Protein AF-A0AAU7CVY2-F1 (afdb_monomer)

pLDDT: mean 70.78, std 18.79, range [24.75, 96.62]

Secondary structure (DSSP, 8-state):
---------------------PPEEEEEEEEEEEEEEEEEEEE---------SSS--S-EE-----PEEEEEEE--EEEPPTT-EEEEEEEEEE--SSPEEEEEEEEEEEEEPPS-TTSPPB--EE-S-EEEEEEEEE-GGG---PPEEETTEEE--EEEEEEEEEEEEE--EEE--BS-EEEEEEEEEEEEEEEEEEEEEEEPPPPHHHHHHHHHHHHHHHHHHHHHH--

Mean predicted aligned error: 13.5 Å

Foldseek 3Di:
DDDDDDDPPPPPPPPPPPPPLPWDKDKDKDKDKDKDKDKFPFDQPPDPPPPPPDDDQWDWPFDQDWTKDKDKDAKDKDFAPPQKFWPDKDKDKDFDPDWFKWWKAKDWDDWDQFPDPPDDWFDWDWDGTWIKTKDKDWDPVQDDQGWDDDRRMTISHIGMTMITIRIITMTGTPGSIDRTGGGMIMMIMTMTMMMIMMMIIIGHDDDPVNVVCVVVVVVVVVVVVCVVPVD

Structure (mmCIF, N/CA/C/O backbone):
data_AF-A0AAU7CVY2-F1
#
_entry.id   AF-A0AAU7CVY2-F1
#
loop_
_atom_site.group_PDB
_atom_site.id
_atom_site.type_symbol
_atom_site.label_atom_id
_atom_site.label_alt_id
_atom_site.label_comp_id
_atom_site.label_asym_id
_atom_site.label_entity_id
_atom_site.label_seq_id
_atom_site.pdbx_PDB_ins_code
_atom_site.Cartn_x
_atom_site.Cartn_y
_atom_site.Cartn_z
_atom_site.occupancy
_atom_site.B_iso_or_equiv
_atom_site.auth_seq_id
_atom_site.auth_comp_id
_atom_site.auth_asym_id
_atom_site.auth_atom_id
_atom_site.pdbx_PDB_model_num
ATOM 1 N N . MET A 1 1 ? -30.181 36.141 77.768 1.00 31.11 1 MET A N 1
ATOM 2 C CA . MET A 1 1 ? -29.158 37.022 77.167 1.00 31.11 1 MET A CA 1
ATOM 3 C C . MET A 1 1 ? -28.384 36.198 76.145 1.00 31.11 1 MET A C 1
ATOM 5 O O . MET A 1 1 ? -27.837 35.179 76.526 1.00 31.11 1 MET A O 1
ATOM 9 N N . ARG A 1 2 ? -28.440 36.637 74.878 1.00 26.70 2 ARG A N 1
ATOM 10 C CA . ARG A 1 2 ? -27.690 36.227 73.669 1.00 26.70 2 ARG A CA 1
ATOM 11 C C . ARG A 1 2 ? -27.723 34.757 73.197 1.00 26.70 2 ARG A C 1
ATOM 13 O O . ARG A 1 2 ? -27.072 33.884 73.751 1.00 26.70 2 ARG A O 1
ATOM 20 N N . LEU A 1 3 ? -28.420 34.578 72.065 1.00 32.19 3 LEU A N 1
ATOM 21 C CA . LEU A 1 3 ? -28.194 33.547 71.048 1.00 32.19 3 LEU A CA 1
ATOM 22 C C . LEU A 1 3 ? -26.749 33.584 70.520 1.00 32.19 3 LEU A C 1
ATOM 24 O O . LEU A 1 3 ? -26.176 34.660 70.345 1.00 32.19 3 LEU A O 1
ATOM 28 N N . THR A 1 4 ? -26.239 32.428 70.099 1.00 24.75 4 THR A N 1
ATOM 29 C CA . THR A 1 4 ? -25.368 32.344 68.917 1.00 24.75 4 THR A CA 1
ATOM 30 C C . THR A 1 4 ? -25.682 31.051 68.171 1.00 24.75 4 THR A C 1
ATOM 32 O O . THR A 1 4 ? -25.434 29.952 68.656 1.00 24.75 4 THR A O 1
ATOM 35 N N . ALA A 1 5 ? -26.322 31.211 67.013 1.00 30.83 5 ALA A N 1
ATOM 36 C CA . ALA A 1 5 ? -26.611 30.156 66.059 1.00 30.83 5 ALA A CA 1
ATOM 37 C C . ALA A 1 5 ? -25.329 29.816 65.288 1.00 30.83 5 ALA A C 1
ATOM 39 O O . ALA A 1 5 ? -24.733 30.692 64.664 1.00 30.83 5 ALA A O 1
ATOM 40 N N . GLY A 1 6 ? -24.912 28.552 65.331 1.00 27.70 6 GLY A N 1
ATOM 41 C CA . GLY A 1 6 ? -23.910 28.005 64.423 1.00 27.70 6 GLY A CA 1
ATOM 42 C C . GLY A 1 6 ? -24.609 27.446 63.192 1.00 27.70 6 GLY A C 1
ATOM 43 O O . GLY A 1 6 ? -25.124 26.333 63.223 1.00 27.70 6 GLY A O 1
ATOM 44 N N . LEU A 1 7 ? -24.665 28.243 62.128 1.00 28.78 7 LEU A N 1
ATOM 45 C CA . LEU A 1 7 ? -25.103 27.819 60.804 1.00 28.78 7 LEU A CA 1
ATOM 46 C C . LEU A 1 7 ? -24.094 26.782 60.278 1.00 28.78 7 LEU A C 1
ATOM 48 O O . LEU A 1 7 ? -22.975 27.137 59.917 1.00 28.78 7 LEU A O 1
ATOM 52 N N . ILE A 1 8 ? -24.460 25.499 60.255 1.00 25.28 8 ILE A N 1
ATOM 53 C CA . ILE A 1 8 ? -23.719 24.502 59.475 1.00 25.28 8 ILE A CA 1
ATOM 54 C C . ILE A 1 8 ? -24.196 24.657 58.037 1.00 25.28 8 ILE A C 1
ATOM 56 O O . ILE A 1 8 ? -25.219 24.105 57.637 1.00 25.28 8 ILE A O 1
ATOM 60 N N . THR A 1 9 ? -23.460 25.445 57.262 1.00 25.86 9 THR A N 1
ATOM 61 C CA . THR A 1 9 ? -23.585 25.471 55.808 1.00 25.86 9 THR A CA 1
ATOM 62 C C . THR A 1 9 ? -23.036 24.142 55.292 1.00 25.86 9 THR A C 1
ATOM 64 O O . THR A 1 9 ? -21.851 24.012 54.998 1.00 25.86 9 THR A O 1
ATOM 67 N N . ALA A 1 10 ? -23.877 23.109 55.246 1.00 25.33 10 ALA A N 1
ATOM 68 C CA . ALA A 1 10 ? -23.565 21.916 54.477 1.00 25.33 10 ALA A CA 1
ATOM 69 C C . ALA A 1 10 ? -23.610 22.329 53.005 1.00 25.33 10 ALA A C 1
ATOM 71 O O . ALA A 1 10 ? -24.682 22.480 52.422 1.00 25.33 10 ALA A O 1
ATOM 72 N N . ALA A 1 11 ? -22.440 22.588 52.424 1.00 25.59 11 ALA A N 1
ATOM 73 C CA . ALA A 1 11 ? -22.308 22.697 50.987 1.00 25.59 11 ALA A CA 1
ATOM 74 C C . ALA A 1 11 ? -22.793 21.369 50.394 1.00 25.59 11 ALA A C 1
ATOM 76 O O . ALA A 1 11 ? -22.147 20.333 50.552 1.00 25.59 11 ALA A O 1
ATOM 77 N N . ALA A 1 12 ? -23.959 21.387 49.752 1.00 27.11 12 ALA A N 1
ATOM 78 C CA . ALA A 1 12 ? -24.355 20.324 48.853 1.00 27.11 12 ALA A CA 1
ATOM 79 C C . ALA A 1 12 ? -23.399 20.394 47.658 1.00 27.11 12 ALA A C 1
ATOM 81 O O . ALA A 1 12 ? -23.636 21.114 46.691 1.00 27.11 12 ALA A O 1
ATOM 82 N N . MET A 1 13 ? -22.273 19.687 47.756 1.00 25.41 13 MET A N 1
ATOM 83 C CA . MET A 1 13 ? -21.488 19.323 46.589 1.00 25.41 13 MET A CA 1
ATOM 84 C C . MET A 1 13 ? -22.363 18.365 45.784 1.00 25.41 13 MET A C 1
ATOM 86 O O . MET A 1 13 ? -22.408 17.163 46.040 1.00 25.41 13 MET A O 1
ATOM 90 N N . VAL A 1 14 ? -23.119 18.917 44.838 1.00 28.86 14 VAL A N 1
ATOM 91 C CA . VAL A 1 14 ? -23.660 18.142 43.729 1.00 28.86 14 VAL A CA 1
ATOM 92 C C . VAL A 1 14 ? -22.449 17.768 42.886 1.00 28.86 14 VAL A C 1
ATOM 94 O O . VAL A 1 14 ? -22.012 18.512 42.013 1.00 28.86 14 VAL A O 1
ATOM 97 N N . LEU A 1 15 ? -21.843 16.634 43.226 1.00 28.34 15 LEU A N 1
ATOM 98 C CA . LEU A 1 15 ? -20.865 15.987 42.376 1.00 28.34 15 LEU A CA 1
ATOM 99 C C . LEU A 1 15 ? -21.670 15.354 41.235 1.00 28.34 15 LEU A C 1
ATOM 101 O O . LEU A 1 15 ? -22.089 14.201 41.319 1.00 28.34 15 LEU A O 1
ATOM 105 N N . THR A 1 16 ? -21.960 16.120 40.181 1.00 31.45 16 THR A N 1
ATOM 106 C CA . THR A 1 16 ? -22.319 15.518 38.896 1.00 31.45 16 THR A CA 1
ATOM 107 C C . THR A 1 16 ? -21.066 14.830 38.371 1.00 31.45 16 THR A C 1
ATOM 109 O O . THR A 1 16 ? -20.320 15.389 37.573 1.00 31.45 16 THR A O 1
ATOM 112 N N . LEU A 1 17 ? -20.807 13.611 38.841 1.00 34.50 17 LEU A N 1
ATOM 113 C CA . LEU A 1 17 ? -20.038 12.644 38.073 1.00 34.50 17 LEU A CA 1
ATOM 114 C C . LEU A 1 17 ? -20.941 12.229 36.913 1.00 34.50 17 LEU A C 1
ATOM 116 O O . LEU A 1 17 ? -21.585 11.187 36.947 1.00 34.50 17 LEU A O 1
ATOM 120 N N . THR A 1 18 ? -21.048 13.081 35.897 1.00 37.88 18 THR A N 1
ATOM 121 C CA . THR A 1 18 ? -21.247 12.547 34.557 1.00 37.88 18 THR A CA 1
ATOM 122 C C . THR A 1 18 ? -19.967 11.780 34.263 1.00 37.88 18 THR A C 1
ATOM 124 O O . THR A 1 18 ? -18.914 12.427 34.209 1.00 37.88 18 THR A O 1
ATOM 127 N N . PRO A 1 19 ? -19.987 10.443 34.124 1.00 43.00 19 PRO A N 1
ATOM 128 C CA . PRO A 1 19 ? -18.891 9.793 33.441 1.00 43.00 19 PRO A CA 1
ATOM 129 C C . PRO A 1 19 ? -18.876 10.421 32.049 1.00 43.00 19 PRO A C 1
ATOM 131 O O . PRO A 1 19 ? -19.750 10.167 31.223 1.00 43.00 19 PRO A O 1
ATOM 134 N N . LEU A 1 20 ? -17.936 11.335 31.817 1.00 44.03 20 LEU A N 1
ATOM 135 C CA . LEU A 1 20 ? -17.473 11.594 30.470 1.00 44.03 20 LEU A CA 1
ATOM 136 C C . LEU A 1 20 ? -16.851 10.265 30.063 1.00 44.03 20 LEU A C 1
ATOM 138 O O . LEU A 1 20 ? -15.706 9.992 30.406 1.00 44.03 20 LEU A O 1
ATOM 142 N N . ALA A 1 21 ? -17.655 9.403 29.441 1.00 52.38 21 ALA A N 1
ATOM 143 C CA . ALA A 1 21 ? -17.144 8.314 28.637 1.00 52.38 21 ALA A CA 1
ATOM 144 C C . ALA A 1 21 ? -16.341 8.998 27.529 1.00 52.38 21 ALA A C 1
ATOM 146 O O . ALA A 1 21 ? -16.894 9.429 26.517 1.00 52.38 21 ALA A O 1
ATOM 147 N N . GLN A 1 22 ? -15.062 9.260 27.799 1.00 59.47 22 GLN A N 1
ATOM 148 C CA . GLN A 1 22 ? -14.143 9.605 26.737 1.00 59.47 22 GLN A CA 1
ATOM 149 C C . GLN A 1 22 ? -14.070 8.360 25.873 1.00 59.47 22 GLN A C 1
ATOM 151 O O . GLN A 1 22 ? -13.823 7.265 26.371 1.00 59.47 22 GLN A O 1
ATOM 156 N N . ALA A 1 23 ? -14.420 8.529 24.605 1.00 64.69 23 ALA A N 1
ATOM 157 C CA . ALA A 1 23 ? -14.183 7.489 23.637 1.00 64.69 23 ALA A CA 1
ATOM 158 C C . ALA A 1 23 ? -12.668 7.274 23.574 1.00 64.69 23 ALA A C 1
ATOM 160 O O . ALA A 1 23 ? -11.927 8.231 23.335 1.00 64.69 23 ALA A O 1
ATOM 161 N N . ASP A 1 24 ? -12.237 6.046 23.826 1.00 83.81 24 ASP A N 1
ATOM 162 C CA . ASP A 1 24 ? -10.849 5.644 23.663 1.00 83.81 24 ASP A CA 1
ATOM 163 C C . ASP A 1 24 ? -10.644 5.130 22.235 1.00 83.81 24 ASP A C 1
ATOM 165 O O . ASP A 1 24 ? -11.594 4.782 21.521 1.00 83.81 24 ASP A O 1
ATOM 169 N N . SER A 1 25 ? -9.390 5.115 21.787 1.00 87.31 25 SER A N 1
ATOM 170 C CA . SER A 1 25 ? -9.037 4.635 20.456 1.00 87.31 25 SER A CA 1
ATOM 171 C C . SER A 1 25 ? -7.880 3.646 20.479 1.00 87.31 25 SER A C 1
ATOM 173 O O . SER A 1 25 ? -6.973 3.718 21.308 1.00 87.31 25 SER A O 1
ATOM 175 N N . ILE A 1 26 ? -7.926 2.694 19.549 1.00 86.06 26 ILE A N 1
ATOM 176 C CA . ILE A 1 26 ? -6.832 1.779 19.232 1.00 86.06 26 ILE A CA 1
ATOM 177 C C . ILE A 1 26 ? -6.464 2.001 17.772 1.00 86.06 26 ILE A C 1
ATOM 179 O O . ILE A 1 26 ? -7.327 1.984 16.898 1.00 86.06 26 ILE A O 1
ATOM 183 N N . GLN A 1 27 ? -5.174 2.179 17.519 1.00 88.75 27 GLN A N 1
ATOM 184 C CA . GLN A 1 27 ? -4.611 2.250 16.181 1.00 88.75 27 GLN A CA 1
ATOM 185 C C . GLN A 1 27 ? -3.684 1.059 15.972 1.00 88.75 27 GLN A C 1
ATOM 187 O O . GLN A 1 27 ? -2.793 0.803 16.786 1.00 88.75 27 GLN A O 1
ATOM 192 N N . LEU A 1 28 ? -3.881 0.347 14.868 1.00 84.12 28 LEU A N 1
ATOM 193 C CA . LEU A 1 28 ? -3.009 -0.733 14.435 1.00 84.12 28 LEU A CA 1
ATOM 194 C C . LEU A 1 28 ? -2.520 -0.456 13.020 1.00 84.12 28 LEU A C 1
ATOM 196 O O . LEU A 1 28 ? -3.328 -0.309 12.110 1.00 84.12 28 LEU A O 1
ATOM 200 N N . SER A 1 29 ? -1.203 -0.451 12.830 1.00 85.56 29 SER A N 1
ATOM 201 C CA . SER A 1 29 ? -0.581 -0.204 11.529 1.00 85.56 29 SER A CA 1
ATOM 202 C C . SER A 1 29 ? 0.321 -1.365 11.133 1.00 85.56 29 SER A C 1
ATOM 204 O O . SER A 1 29 ? 1.151 -1.813 11.925 1.00 85.56 29 SER A O 1
ATOM 206 N N . VAL A 1 30 ? 0.185 -1.832 9.893 1.00 81.25 30 VAL A N 1
ATOM 207 C CA . VAL A 1 30 ? 1.049 -2.856 9.297 1.00 81.25 30 VAL A CA 1
ATOM 208 C C . VAL A 1 30 ? 1.618 -2.333 7.991 1.00 81.25 30 VAL A C 1
ATOM 210 O O . VAL A 1 30 ? 0.886 -2.006 7.057 1.00 81.25 30 VAL A O 1
ATOM 213 N N . SER A 1 31 ? 2.944 -2.264 7.939 1.00 85.31 31 SER A N 1
ATOM 214 C CA . SER A 1 31 ? 3.690 -1.818 6.767 1.00 85.31 31 SER A CA 1
ATOM 215 C C . SER A 1 31 ? 4.205 -3.012 5.974 1.00 85.31 31 SER A C 1
ATOM 217 O O . SER A 1 31 ? 4.696 -3.989 6.539 1.00 85.31 31 SER A O 1
ATOM 219 N N . SER A 1 32 ? 4.108 -2.920 4.655 1.00 85.88 32 SER A N 1
ATOM 220 C CA . SER A 1 32 ? 4.596 -3.922 3.712 1.00 85.88 32 SER A CA 1
ATOM 221 C C . SER A 1 32 ? 5.069 -3.227 2.431 1.00 85.88 32 SER A C 1
ATOM 223 O O . SER A 1 32 ? 5.134 -1.998 2.363 1.00 85.88 32 SER A O 1
ATOM 225 N N . SER A 1 33 ? 5.441 -3.994 1.415 1.00 85.19 33 SER A N 1
ATOM 226 C CA . SER A 1 33 ? 5.760 -3.475 0.091 1.00 85.19 33 SER A CA 1
ATOM 227 C C . SER A 1 33 ? 5.276 -4.418 -0.999 1.00 85.19 33 SER A C 1
ATOM 229 O O . SER A 1 33 ? 5.107 -5.619 -0.782 1.00 85.19 33 SER A O 1
ATOM 231 N N . PHE A 1 34 ? 5.042 -3.867 -2.184 1.00 81.31 34 PHE A N 1
ATOM 232 C CA . PHE A 1 34 ? 4.851 -4.654 -3.394 1.00 81.31 34 PHE A CA 1
ATOM 233 C C . PHE A 1 34 ? 5.974 -4.354 -4.382 1.00 81.31 34 PHE A C 1
ATOM 235 O O . PHE A 1 34 ? 6.582 -3.282 -4.359 1.00 81.31 34 PHE A O 1
ATOM 242 N N . THR A 1 35 ? 6.256 -5.322 -5.249 1.00 82.19 35 THR A N 1
ATOM 243 C CA . THR A 1 35 ? 7.193 -5.145 -6.358 1.00 82.19 35 THR A CA 1
ATOM 244 C C . THR A 1 35 ? 6.399 -5.074 -7.649 1.00 82.19 35 THR A C 1
ATOM 246 O O . THR A 1 35 ? 5.621 -5.983 -7.932 1.00 82.19 35 THR A O 1
ATOM 249 N N . ALA A 1 36 ? 6.589 -4.009 -8.420 1.00 79.50 36 ALA A N 1
ATOM 250 C CA . ALA A 1 36 ? 6.076 -3.923 -9.779 1.00 79.50 36 ALA A CA 1
ATOM 251 C C . ALA A 1 36 ? 7.249 -3.992 -10.750 1.00 79.50 36 ALA A C 1
ATOM 253 O O . ALA A 1 36 ? 8.262 -3.316 -10.567 1.00 79.50 36 ALA A O 1
ATOM 254 N N . SER A 1 37 ? 7.108 -4.826 -11.772 1.00 80.44 37 SER A N 1
ATOM 255 C CA . SER A 1 37 ? 8.090 -4.963 -12.840 1.00 80.44 37 SER A CA 1
ATOM 256 C C . SER A 1 37 ? 7.447 -4.549 -14.151 1.00 80.44 37 SER A C 1
ATOM 258 O O . SER A 1 37 ? 6.288 -4.864 -14.418 1.00 80.44 37 SER A O 1
ATOM 260 N N . PHE A 1 38 ? 8.208 -3.829 -14.957 1.00 73.94 38 PHE A N 1
ATOM 261 C CA . PHE A 1 38 ? 7.803 -3.353 -16.267 1.00 73.94 38 PHE A CA 1
ATOM 262 C C . PHE A 1 38 ? 8.806 -3.875 -17.289 1.00 73.94 38 PHE A C 1
ATOM 264 O O . PHE A 1 38 ? 10.015 -3.858 -17.060 1.00 73.94 38 PHE A O 1
ATOM 271 N N . ASP A 1 39 ? 8.285 -4.366 -18.405 1.00 76.19 39 ASP A N 1
ATOM 272 C CA . ASP A 1 39 ? 9.062 -4.805 -19.554 1.00 76.19 39 ASP A CA 1
ATOM 273 C C . ASP A 1 39 ? 8.401 -4.214 -20.793 1.00 76.19 39 ASP A C 1
ATOM 275 O O . ASP A 1 39 ? 7.235 -4.487 -21.081 1.00 76.19 39 ASP A O 1
ATOM 279 N N . SER A 1 40 ? 9.144 -3.370 -21.498 1.00 71.88 40 SER A N 1
ATOM 280 C CA . SER A 1 40 ? 8.802 -2.906 -22.832 1.00 71.88 40 SER A CA 1
ATOM 281 C C . SER A 1 40 ? 9.757 -3.593 -23.799 1.00 71.88 40 SER A C 1
ATOM 283 O O . SER A 1 40 ? 10.865 -3.104 -24.043 1.00 71.88 40 SER A O 1
ATOM 285 N N . PRO A 1 41 ? 9.406 -4.787 -24.308 1.00 66.31 41 PRO A N 1
ATOM 286 C CA . PRO A 1 41 ? 10.350 -5.561 -25.088 1.00 66.31 41 PRO A CA 1
ATOM 287 C C . PRO A 1 41 ? 10.636 -4.934 -26.454 1.00 66.31 41 PRO A C 1
ATOM 289 O O . PRO A 1 41 ? 11.738 -5.186 -26.939 1.00 66.31 41 PRO A O 1
ATOM 292 N N . ASN A 1 42 ? 9.699 -4.163 -27.031 1.00 61.00 42 ASN A N 1
ATOM 293 C CA . ASN A 1 42 ? 9.741 -3.614 -28.392 1.00 61.00 42 ASN A CA 1
ATOM 294 C C . ASN A 1 42 ? 8.910 -2.314 -28.518 1.00 61.00 42 ASN A C 1
ATOM 296 O O . ASN A 1 42 ? 7.863 -2.322 -29.170 1.00 61.00 42 ASN A O 1
ATOM 300 N N . ASP A 1 43 ? 9.346 -1.195 -27.935 1.00 59.34 43 ASP A N 1
ATOM 301 C CA . ASP A 1 43 ? 8.763 0.085 -28.347 1.00 59.34 43 ASP A CA 1
ATOM 302 C C . ASP A 1 43 ? 9.335 0.449 -29.723 1.00 59.34 43 ASP A C 1
ATOM 304 O O . ASP A 1 43 ? 10.531 0.712 -29.892 1.00 59.34 43 ASP A O 1
ATOM 308 N N . ASN A 1 44 ? 8.471 0.413 -30.742 1.00 46.19 44 ASN A N 1
ATOM 309 C CA . ASN A 1 44 ? 8.775 0.862 -32.099 1.00 46.19 44 ASN A CA 1
ATOM 310 C C . ASN A 1 44 ? 8.902 2.391 -32.113 1.00 46.19 44 ASN A C 1
ATOM 312 O O . ASN A 1 44 ? 8.053 3.085 -32.674 1.00 46.19 44 ASN A O 1
ATOM 316 N N . PHE A 1 45 ? 9.948 2.945 -31.508 1.00 45.75 45 PHE A N 1
ATOM 317 C CA . PHE A 1 45 ? 10.299 4.333 -31.768 1.00 45.75 45 PHE A CA 1
ATOM 318 C C . PHE A 1 45 ? 10.939 4.423 -33.155 1.00 45.75 45 PHE A C 1
ATOM 320 O O . PHE A 1 45 ? 12.154 4.365 -33.310 1.00 45.75 45 PHE A O 1
ATOM 327 N N . TRP A 1 46 ? 10.102 4.634 -34.173 1.00 36.12 46 TRP A N 1
ATOM 328 C CA . TRP A 1 46 ? 10.501 5.356 -35.383 1.00 36.12 46 TRP A CA 1
ATOM 329 C C . TRP A 1 46 ? 10.704 6.828 -34.999 1.00 36.12 46 TRP A C 1
ATOM 331 O O . TRP A 1 46 ? 9.863 7.692 -35.237 1.00 36.12 46 TRP A O 1
ATOM 341 N N . GLY A 1 47 ? 11.792 7.093 -34.282 1.00 35.25 47 GLY A N 1
ATOM 342 C CA . GLY A 1 47 ? 12.203 8.436 -33.918 1.00 35.25 47 GLY A CA 1
ATOM 343 C C . GLY A 1 47 ? 13.219 8.945 -34.926 1.00 35.25 47 GLY A C 1
ATOM 344 O O . GLY A 1 47 ? 14.342 8.451 -34.977 1.00 35.25 47 GLY A O 1
ATOM 345 N N . GLU A 1 48 ? 12.868 9.980 -35.685 1.00 35.88 48 GLU A N 1
ATOM 346 C CA . GLU A 1 48 ? 13.893 10.909 -36.146 1.00 35.88 48 GLU A CA 1
ATOM 347 C C . GLU A 1 48 ? 14.538 11.492 -34.878 1.00 35.88 48 GLU A C 1
ATOM 349 O O . GLU A 1 48 ? 13.864 12.141 -34.074 1.00 35.88 48 GLU A O 1
ATOM 354 N N . TYR A 1 49 ? 15.823 11.205 -34.652 1.00 37.47 49 TYR A N 1
ATOM 355 C CA . TYR A 1 49 ? 16.611 11.812 -33.579 1.00 37.47 49 TYR A CA 1
ATOM 356 C C . TYR A 1 49 ? 16.772 13.312 -33.867 1.00 37.47 49 TYR A C 1
ATOM 358 O O . TYR A 1 49 ? 17.819 13.777 -34.317 1.00 37.47 49 TYR A O 1
ATOM 366 N N . SER A 1 50 ? 15.727 14.096 -33.615 1.00 35.53 50 SER A N 1
ATOM 367 C CA . SER A 1 50 ? 15.843 15.544 -33.573 1.00 35.53 50 SER A CA 1
ATOM 368 C C . SER A 1 50 ? 16.469 15.906 -32.237 1.00 35.53 50 SER A C 1
ATOM 370 O O . SER A 1 50 ? 15.812 15.945 -31.196 1.00 35.53 50 SER A O 1
ATOM 372 N N . THR A 1 51 ? 17.777 16.148 -32.258 1.00 35.69 51 THR A N 1
ATOM 373 C CA . THR A 1 51 ? 18.431 16.929 -31.210 1.00 35.69 51 THR A CA 1
ATOM 374 C C . THR A 1 51 ? 17.835 18.333 -31.266 1.00 35.69 51 THR A C 1
ATOM 376 O O . THR A 1 51 ? 18.364 19.229 -31.923 1.00 35.69 51 THR A O 1
ATOM 379 N N . VAL A 1 52 ? 16.689 18.549 -30.613 1.00 35.72 52 VAL A N 1
ATOM 380 C CA . VAL A 1 52 ? 16.204 19.908 -30.387 1.00 35.72 52 VAL A CA 1
ATOM 381 C C . VAL A 1 52 ? 17.235 20.549 -2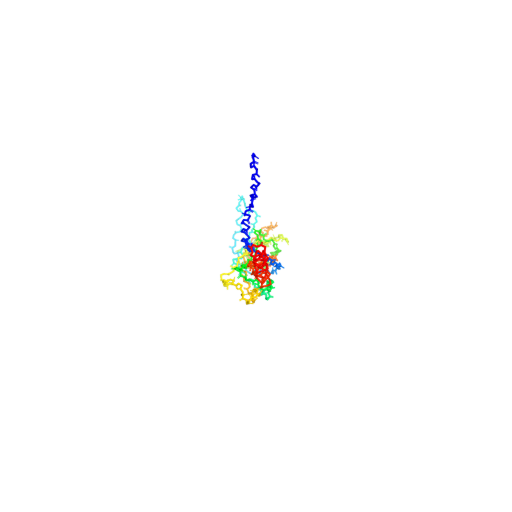9.474 1.00 35.72 52 VAL A C 1
ATOM 383 O O . VAL A 1 52 ? 17.335 20.245 -28.289 1.00 35.72 52 VAL A O 1
ATOM 386 N N . LYS A 1 53 ? 18.085 21.374 -30.081 1.00 39.44 53 LYS A N 1
ATOM 387 C CA . LYS A 1 53 ? 19.177 22.073 -29.423 1.00 39.44 53 LYS A CA 1
ATOM 388 C C . LYS A 1 53 ? 18.581 23.004 -28.362 1.00 39.44 53 LYS A C 1
ATOM 390 O O . LYS A 1 53 ? 18.206 24.131 -28.671 1.00 39.44 53 LYS A O 1
ATOM 395 N N . GLY A 1 54 ? 18.498 22.515 -27.127 1.00 45.50 54 GLY A N 1
ATOM 396 C CA . GLY A 1 54 ? 18.053 23.265 -25.957 1.00 45.50 54 GLY A CA 1
ATOM 397 C C . GLY A 1 54 ? 16.877 22.623 -25.218 1.00 45.50 54 GLY A C 1
ATOM 398 O O . GLY A 1 54 ? 15.754 22.642 -25.709 1.00 45.50 54 GLY A O 1
ATOM 399 N N . LEU A 1 55 ? 17.172 22.187 -23.986 1.00 38.94 55 LEU A N 1
ATOM 400 C CA . LEU A 1 55 ? 16.305 21.996 -22.806 1.00 38.94 55 LEU A CA 1
ATOM 401 C C . LEU A 1 55 ? 15.893 20.587 -22.343 1.00 38.94 55 LEU A C 1
ATOM 403 O O . LEU A 1 55 ? 15.530 20.497 -21.175 1.00 38.94 55 LEU A O 1
ATOM 407 N N . PHE A 1 56 ? 16.067 19.496 -23.100 1.00 45.38 56 PHE A N 1
ATOM 408 C CA . PHE A 1 56 ? 15.870 18.132 -22.557 1.00 45.38 56 PHE A CA 1
ATOM 409 C C . PHE A 1 56 ? 16.808 17.090 -23.202 1.00 45.38 56 PHE A C 1
ATOM 411 O O . PHE A 1 56 ? 16.407 16.327 -24.073 1.00 45.38 56 PHE A O 1
ATOM 418 N N . ASP A 1 57 ? 18.064 17.024 -22.744 1.00 47.66 57 ASP A N 1
ATOM 419 C CA . ASP A 1 57 ? 19.108 16.086 -23.220 1.00 47.66 57 ASP A CA 1
ATOM 420 C C . ASP A 1 57 ? 18.949 14.633 -22.706 1.00 47.66 57 ASP A C 1
ATOM 422 O O . ASP A 1 57 ? 19.924 13.899 -22.537 1.00 47.66 57 ASP A O 1
ATOM 426 N N . ARG A 1 58 ? 17.724 14.189 -22.413 1.00 53.41 58 ARG A N 1
ATOM 427 C CA . ARG A 1 58 ? 17.446 12.807 -21.996 1.00 53.41 58 ARG A CA 1
ATOM 428 C C . ARG A 1 58 ? 16.308 12.263 -22.842 1.00 53.41 58 ARG A C 1
ATOM 430 O O . ARG A 1 58 ? 15.196 12.774 -22.700 1.00 53.41 58 ARG A O 1
ATOM 437 N N . PRO A 1 59 ? 16.512 11.244 -23.694 1.00 50.06 59 PRO A N 1
ATOM 438 C CA . PRO A 1 59 ? 15.354 10.524 -24.183 1.00 50.06 59 PRO A CA 1
ATOM 439 C C . PRO A 1 59 ? 14.653 9.880 -22.988 1.00 50.06 59 PRO A C 1
ATOM 441 O O . PRO A 1 59 ? 15.252 9.196 -22.155 1.00 50.06 59 PRO A O 1
ATOM 444 N N . SER A 1 60 ? 13.360 10.138 -22.895 1.00 51.25 60 SER A N 1
ATOM 445 C CA . SER A 1 60 ? 12.469 9.331 -22.083 1.00 51.25 60 SER A CA 1
ATOM 446 C C . SER A 1 60 ? 11.876 8.283 -23.010 1.00 51.25 60 SER A C 1
ATOM 448 O O . SER A 1 60 ? 11.319 8.608 -24.057 1.00 51.25 60 SER A O 1
ATOM 450 N N . LEU A 1 61 ? 12.048 7.016 -22.652 1.00 51.78 61 LEU A N 1
ATOM 451 C CA . LEU A 1 61 ? 11.290 5.940 -23.263 1.00 51.78 61 LEU A CA 1
ATOM 452 C C . LEU A 1 61 ? 10.075 5.786 -22.364 1.00 51.78 61 LEU A C 1
ATOM 454 O O . LEU A 1 61 ? 10.168 5.292 -21.242 1.00 51.78 61 LEU A O 1
ATOM 458 N N . GLY A 1 62 ? 8.956 6.342 -22.809 1.00 49.19 62 GLY A N 1
ATOM 459 C CA . GLY A 1 62 ? 7.693 6.188 -22.111 1.00 49.19 62 GLY A CA 1
ATOM 460 C C . GLY A 1 62 ? 6.928 5.018 -22.703 1.00 49.19 62 GLY A C 1
ATOM 461 O O . GLY A 1 62 ? 6.187 5.250 -23.658 1.00 49.19 62 GLY A O 1
ATOM 462 N N . PRO A 1 63 ? 7.046 3.789 -22.174 1.00 47.41 63 PRO A N 1
ATOM 463 C CA . PRO A 1 63 ? 6.000 2.820 -22.410 1.00 47.41 63 PRO A CA 1
ATOM 464 C C . PRO A 1 63 ? 4.753 3.327 -21.682 1.00 47.41 63 PRO A C 1
ATOM 466 O O . PRO A 1 63 ? 4.759 3.507 -20.467 1.00 47.41 63 PRO A O 1
ATOM 469 N N . GLY A 1 64 ? 3.661 3.552 -22.411 1.00 50.28 64 GLY A N 1
ATOM 470 C CA . GLY A 1 64 ? 2.330 3.750 -21.825 1.00 50.28 64 GLY A CA 1
ATOM 471 C C . GLY A 1 64 ? 1.771 2.439 -21.266 1.00 50.28 64 GLY A C 1
ATOM 472 O O . GLY A 1 64 ? 0.658 2.052 -21.611 1.00 50.28 64 GLY A O 1
ATOM 473 N N . TYR A 1 65 ? 2.572 1.698 -20.497 1.00 57.25 65 TYR A N 1
ATOM 474 C CA . TYR A 1 65 ? 2.180 0.430 -19.902 1.00 57.25 65 TYR A CA 1
ATOM 475 C C . TYR A 1 65 ? 1.831 0.662 -18.432 1.00 57.25 65 TYR A C 1
ATOM 477 O O . TYR A 1 65 ? 2.641 1.200 -17.679 1.00 57.25 65 TYR A O 1
ATOM 485 N N . TYR A 1 66 ? 0.625 0.250 -18.044 1.00 65.19 66 TYR A N 1
ATOM 486 C CA . TYR A 1 66 ? 0.096 0.339 -16.683 1.00 65.19 66 TYR A CA 1
ATOM 487 C C . TYR A 1 66 ? 0.147 -1.055 -16.043 1.00 65.19 66 TYR A C 1
ATOM 489 O O . TYR A 1 66 ? -0.857 -1.774 -16.072 1.00 65.19 66 TYR A O 1
ATOM 497 N N . PRO A 1 67 ? 1.310 -1.531 -15.552 1.00 66.00 67 PRO A N 1
ATOM 498 C CA . PRO A 1 67 ? 1.343 -2.783 -14.817 1.00 66.00 67 PRO A CA 1
ATOM 499 C C . PRO A 1 67 ? 0.454 -2.667 -13.576 1.00 66.00 67 PRO A C 1
ATOM 501 O O . PRO A 1 67 ? 0.597 -1.752 -12.770 1.00 66.00 67 PRO A O 1
ATOM 504 N N . ARG A 1 68 ? -0.450 -3.629 -13.407 1.00 71.44 68 ARG A N 1
ATOM 505 C CA . ARG A 1 68 ? -1.244 -3.762 -12.188 1.00 71.44 68 ARG A CA 1
ATOM 506 C C . ARG A 1 68 ? -0.531 -4.709 -11.235 1.00 71.44 68 ARG A C 1
ATOM 508 O O . ARG A 1 68 ? -0.243 -5.852 -11.594 1.00 71.44 68 ARG A O 1
ATOM 515 N N . ALA A 1 69 ? -0.251 -4.243 -10.024 1.00 72.50 69 ALA A N 1
ATOM 516 C CA . ALA A 1 69 ? 0.233 -5.086 -8.940 1.00 72.50 69 ALA A CA 1
ATOM 517 C C . ALA A 1 69 ? -0.917 -5.369 -7.974 1.00 72.50 69 ALA A C 1
ATOM 519 O O . ALA A 1 69 ? -1.729 -4.493 -7.691 1.00 72.50 69 ALA A O 1
ATOM 520 N N . SER A 1 70 ? -0.987 -6.587 -7.444 1.00 77.06 70 SER A N 1
ATOM 521 C CA . SER A 1 70 ? -1.969 -6.929 -6.418 1.00 77.06 70 SER A CA 1
ATOM 522 C C . SER A 1 70 ? -1.301 -7.602 -5.236 1.00 77.06 70 SER A C 1
ATOM 524 O O . SER A 1 70 ? -0.433 -8.458 -5.415 1.00 77.06 70 SER A O 1
ATOM 526 N N . THR A 1 71 ? -1.751 -7.271 -4.033 1.00 76.88 71 THR A N 1
ATOM 527 C CA . THR A 1 71 ? -1.380 -7.988 -2.814 1.00 76.88 71 THR A CA 1
ATOM 528 C C . THR A 1 71 ? -2.631 -8.290 -2.013 1.00 76.88 71 THR A C 1
ATOM 530 O O . THR A 1 71 ? -3.534 -7.461 -1.901 1.00 76.88 71 THR A O 1
ATOM 533 N N . THR A 1 72 ? -2.677 -9.480 -1.432 1.00 76.62 72 THR A N 1
ATOM 534 C CA . THR A 1 72 ? -3.729 -9.835 -0.488 1.00 76.62 72 THR A CA 1
ATOM 535 C C . THR A 1 72 ? -3.240 -9.539 0.916 1.00 76.62 72 THR A C 1
ATOM 537 O O . TH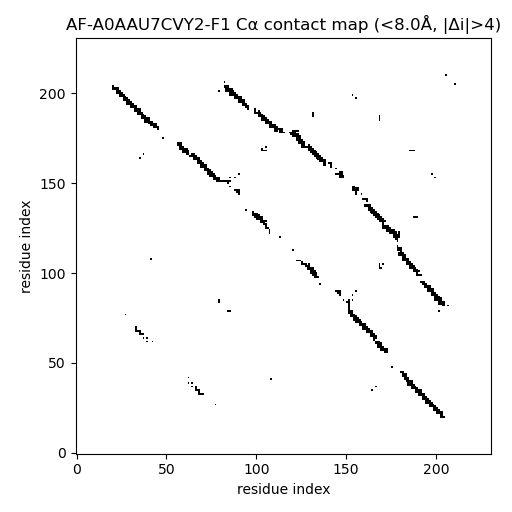R A 1 72 ? -2.148 -9.938 1.318 1.00 76.62 72 THR A O 1
ATOM 540 N N . PHE A 1 73 ? -4.068 -8.828 1.657 1.00 72.50 73 PHE A N 1
ATOM 541 C CA . PHE A 1 73 ? -3.888 -8.487 3.048 1.00 72.50 73 PHE A CA 1
ATOM 542 C C . PHE A 1 73 ? -5.022 -9.142 3.831 1.00 72.50 73 PHE A C 1
ATOM 544 O O . PHE A 1 73 ? -6.188 -8.865 3.577 1.00 72.50 73 PHE A O 1
ATOM 551 N N . SER A 1 74 ? -4.719 -10.067 4.737 1.00 75.06 74 SER A N 1
ATOM 552 C CA . SER A 1 74 ? -5.757 -10.895 5.361 1.00 75.06 74 SER A CA 1
ATOM 553 C C . SER A 1 74 ? -5.702 -10.873 6.877 1.00 75.06 74 SER A C 1
ATOM 555 O O . SER A 1 74 ? -4.640 -11.094 7.458 1.00 75.06 74 SER A O 1
ATOM 557 N N . ASN A 1 75 ? -6.889 -10.752 7.477 1.00 71.88 75 ASN A N 1
ATOM 558 C CA . ASN A 1 75 ? -7.202 -11.107 8.860 1.00 71.88 75 ASN A CA 1
ATOM 559 C C . ASN A 1 75 ? -6.417 -10.327 9.912 1.00 71.88 75 ASN A C 1
ATOM 561 O O . ASN A 1 75 ? -5.884 -10.906 10.860 1.00 71.88 75 ASN A O 1
ATOM 565 N N . ILE A 1 76 ? -6.372 -9.003 9.769 1.00 78.88 76 ILE A N 1
ATOM 566 C CA . ILE A 1 76 ? -6.028 -8.163 10.907 1.00 78.88 76 ILE A CA 1
ATOM 567 C C . ILE A 1 76 ? -7.270 -7.968 11.752 1.00 78.88 76 ILE A C 1
ATOM 569 O O . ILE A 1 76 ? -8.258 -7.425 11.265 1.00 78.88 76 ILE A O 1
ATOM 573 N N . SER A 1 77 ? -7.175 -8.380 13.012 1.00 84.12 77 SER A N 1
ATOM 574 C CA . SER A 1 77 ? -8.213 -8.192 14.017 1.00 84.12 77 SER A CA 1
ATOM 575 C C . SER A 1 77 ? -7.654 -7.452 15.226 1.00 84.12 77 SER A C 1
ATOM 577 O O . SER A 1 77 ? -6.530 -7.701 15.669 1.00 84.12 77 SER A O 1
ATOM 579 N N . VAL A 1 78 ? -8.467 -6.556 15.772 1.00 86.75 78 VAL A N 1
ATOM 580 C CA . VAL A 1 78 ? -8.263 -5.886 17.054 1.00 86.75 78 VAL A CA 1
ATOM 581 C C . VAL A 1 78 ? -9.466 -6.204 17.929 1.00 86.75 78 VAL A C 1
ATOM 583 O O . VAL A 1 78 ? -10.604 -6.128 17.470 1.00 86.75 78 VAL A O 1
ATOM 586 N N . PHE A 1 79 ? -9.208 -6.540 19.189 1.00 87.12 79 PHE A N 1
ATOM 587 C CA . PHE A 1 79 ? -10.246 -6.762 20.189 1.00 87.12 79 PHE A CA 1
ATOM 588 C C . PHE A 1 79 ? -10.294 -5.554 21.121 1.00 87.12 79 PHE A C 1
ATOM 590 O O . PHE A 1 79 ? -9.263 -5.171 21.683 1.00 87.12 79 PHE A O 1
ATOM 597 N N . VAL A 1 80 ? -11.470 -4.943 21.265 1.00 88.19 80 VAL A N 1
ATOM 598 C CA . VAL A 1 80 ? -11.700 -3.909 22.281 1.00 88.19 80 VAL A CA 1
ATOM 599 C C . VAL A 1 80 ? -11.915 -4.567 23.650 1.00 88.19 80 VAL A C 1
ATOM 601 O O . VAL A 1 80 ? -12.291 -5.741 23.711 1.00 88.19 80 VAL A O 1
ATOM 604 N N . PRO A 1 81 ? -11.647 -3.867 24.766 1.00 86.94 81 PRO A N 1
ATOM 605 C CA . PRO A 1 81 ? -11.889 -4.419 26.094 1.00 86.94 81 PRO A CA 1
ATOM 606 C C . PRO A 1 81 ? -13.337 -4.899 26.268 1.00 86.94 81 PRO A C 1
ATOM 608 O O . PRO A 1 81 ? -14.283 -4.319 25.732 1.00 86.94 81 PRO A O 1
ATOM 611 N N . SER A 1 82 ? -13.527 -5.978 27.034 1.00 82.81 82 SER A N 1
ATOM 612 C CA . SER A 1 82 ? -14.862 -6.554 27.204 1.00 82.81 82 SER A CA 1
ATOM 613 C C . SER A 1 82 ? -15.800 -5.560 27.883 1.00 82.81 82 SER A C 1
ATOM 615 O O . SER A 1 82 ? -15.464 -5.019 28.937 1.00 82.81 82 SER A O 1
ATOM 617 N N . GLY A 1 83 ? -17.007 -5.424 27.346 1.00 81.62 83 GLY A N 1
ATOM 618 C CA . GLY A 1 83 ? -17.995 -4.482 27.856 1.00 81.62 83 GLY A CA 1
ATOM 619 C C . GLY A 1 83 ? -17.973 -3.147 27.130 1.00 81.62 83 GLY A C 1
ATOM 620 O O . GLY A 1 83 ? -18.937 -2.414 27.275 1.00 81.62 83 GLY A O 1
ATOM 621 N N . ASP A 1 84 ? -16.975 -2.864 26.298 1.00 86.69 84 ASP A N 1
ATOM 622 C CA . ASP A 1 84 ? -16.954 -1.651 25.491 1.00 86.69 84 ASP A CA 1
ATOM 623 C C . ASP A 1 84 ? -17.701 -1.853 24.169 1.00 86.69 84 ASP A C 1
ATOM 625 O O . ASP A 1 84 ? -17.830 -2.969 23.660 1.00 86.69 84 ASP A O 1
ATOM 629 N N . PHE A 1 85 ? -18.205 -0.760 23.595 1.00 86.00 85 PHE A N 1
ATOM 630 C CA . PHE A 1 85 ? -18.839 -0.788 22.278 1.00 86.00 85 PHE A CA 1
ATOM 631 C C . PHE A 1 85 ? -18.004 -0.015 21.267 1.00 86.00 85 PHE A C 1
ATOM 633 O O . PHE A 1 85 ? -17.692 1.157 21.479 1.00 86.00 85 PHE A O 1
ATOM 640 N N . VAL A 1 86 ? -17.705 -0.651 20.1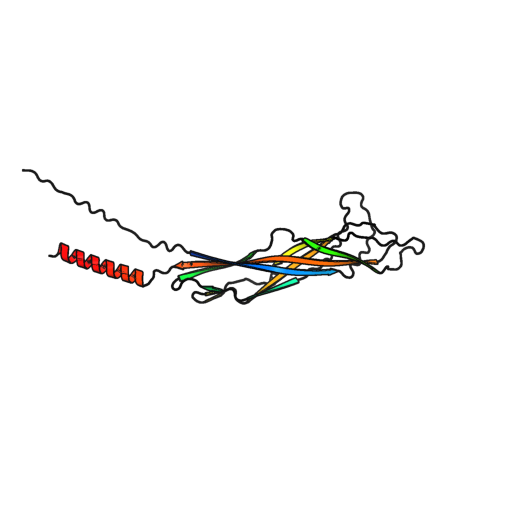36 1.00 90.12 86 VAL A N 1
ATOM 641 C CA . VAL A 1 86 ? -17.089 0.007 18.980 1.00 90.12 86 VAL A CA 1
ATOM 642 C C . VAL A 1 86 ? -18.049 1.074 18.448 1.00 90.12 86 VAL A C 1
ATOM 644 O O . VAL A 1 86 ? -19.184 0.772 18.081 1.00 90.12 86 VAL A O 1
ATOM 647 N N . THR A 1 87 ? -17.605 2.328 18.413 1.00 88.38 87 THR A N 1
ATOM 648 C CA . THR A 1 87 ? -18.395 3.467 17.918 1.00 88.38 87 THR A CA 1
ATOM 649 C C . THR A 1 87 ? -18.070 3.794 16.467 1.00 88.38 87 THR A C 1
ATOM 651 O O . THR A 1 87 ? -18.959 4.190 15.713 1.00 88.38 87 THR A O 1
ATOM 654 N N . SER A 1 88 ? -16.819 3.593 16.054 1.00 90.50 88 SER A N 1
ATOM 655 C CA . SER A 1 88 ? -16.394 3.694 14.661 1.00 90.50 88 SER A CA 1
ATOM 656 C C . SER A 1 88 ? -15.138 2.875 14.410 1.00 90.50 88 SER A C 1
ATOM 658 O O . SER A 1 88 ? -14.303 2.715 15.296 1.00 90.50 88 SER A O 1
ATOM 660 N N . ALA A 1 89 ? -14.976 2.414 13.177 1.00 89.56 89 ALA A N 1
ATOM 661 C CA . ALA A 1 89 ? -13.733 1.835 12.703 1.00 89.56 89 ALA A CA 1
ATOM 662 C C . ALA A 1 89 ? -13.461 2.323 11.279 1.00 89.56 89 ALA A C 1
ATOM 664 O O . ALA A 1 89 ? -14.370 2.334 10.446 1.00 89.56 89 ALA A O 1
ATOM 665 N N . THR A 1 90 ? -12.226 2.730 11.003 1.00 88.62 90 THR A N 1
ATOM 666 C CA . THR A 1 90 ? -11.788 3.186 9.682 1.00 88.62 90 THR A CA 1
ATOM 667 C C . THR A 1 90 ? -10.516 2.465 9.266 1.00 88.62 90 THR A C 1
ATOM 669 O O . THR A 1 90 ? -9.612 2.242 10.069 1.00 88.62 90 THR A O 1
ATOM 672 N N . ILE A 1 91 ? -10.458 2.079 7.992 1.00 86.62 91 ILE A N 1
ATOM 673 C CA . ILE A 1 91 ? -9.263 1.510 7.373 1.00 86.62 91 ILE A CA 1
ATOM 674 C C . ILE A 1 91 ? -8.653 2.588 6.484 1.00 86.62 91 ILE A C 1
ATOM 676 O O . ILE A 1 91 ? -9.311 3.116 5.589 1.00 86.62 91 ILE A O 1
ATOM 680 N N . HIS A 1 92 ? -7.387 2.894 6.727 1.00 86.38 92 HIS A N 1
ATOM 681 C CA . HIS A 1 92 ? -6.584 3.799 5.927 1.00 86.38 92 HIS A CA 1
ATOM 682 C C . HIS A 1 92 ? -5.498 3.007 5.209 1.00 86.38 92 HIS A C 1
ATOM 684 O O . HIS A 1 92 ? -4.797 2.198 5.815 1.00 86.38 92 HIS A O 1
ATOM 690 N N . ILE A 1 93 ? -5.333 3.265 3.915 1.00 84.62 93 ILE A N 1
ATOM 691 C CA . ILE A 1 93 ? -4.180 2.788 3.157 1.00 84.62 93 ILE A CA 1
ATOM 692 C C . ILE A 1 93 ? -3.304 3.995 2.884 1.00 84.62 93 ILE A C 1
ATOM 694 O O . ILE A 1 93 ? -3.699 4.933 2.195 1.00 84.62 93 ILE A O 1
ATOM 698 N N . LEU A 1 94 ? -2.116 3.972 3.464 1.00 85.69 94 LEU A N 1
ATOM 699 C CA . LEU A 1 94 ? -1.138 5.033 3.345 1.00 85.69 94 LEU A CA 1
ATOM 700 C C . LEU A 1 94 ? -0.117 4.623 2.290 1.00 85.69 94 LEU A C 1
ATOM 702 O O . LEU A 1 94 ? 0.644 3.667 2.475 1.00 85.69 94 LEU A O 1
ATOM 706 N N . LEU A 1 95 ? -0.123 5.360 1.183 1.00 84.62 95 LEU A N 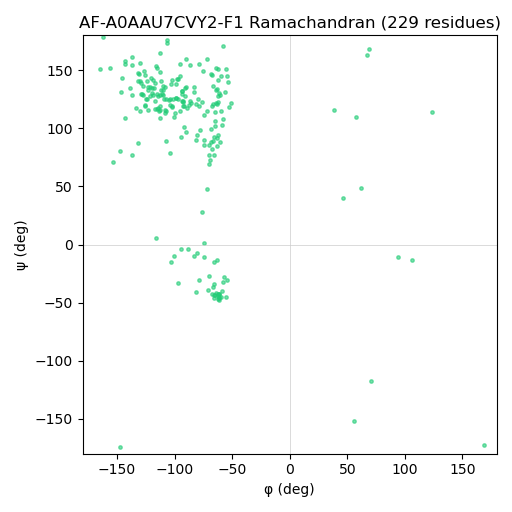1
ATOM 707 C CA . LEU A 1 95 ? 0.884 5.279 0.136 1.00 84.62 95 LEU A CA 1
ATOM 708 C C . LEU A 1 95 ? 1.965 6.349 0.354 1.00 84.62 95 LEU A C 1
ATOM 710 O O . LEU A 1 95 ? 1.700 7.378 0.985 1.00 84.62 95 LEU A O 1
ATOM 714 N N . PRO A 1 96 ? 3.187 6.144 -0.162 1.00 77.94 96 PRO A N 1
ATOM 715 C CA . PRO A 1 96 ? 4.220 7.164 -0.134 1.00 77.94 96 PRO A CA 1
ATOM 716 C C . PRO A 1 96 ? 3.765 8.355 -0.978 1.00 77.94 96 PRO A C 1
ATOM 718 O O . PRO A 1 96 ? 3.343 8.193 -2.117 1.00 77.94 96 PRO A O 1
ATOM 721 N N . THR A 1 97 ? 3.896 9.567 -0.446 1.00 72.56 97 THR A N 1
ATOM 722 C CA . THR A 1 97 ? 3.613 10.798 -1.206 1.00 72.56 97 THR A CA 1
ATOM 723 C C . THR A 1 97 ? 4.765 11.201 -2.127 1.00 72.56 97 THR A C 1
ATOM 725 O O . THR A 1 97 ? 4.662 12.173 -2.870 1.00 72.56 97 THR A O 1
ATOM 728 N N . THR A 1 98 ? 5.899 10.512 -2.028 1.00 68.69 98 THR A N 1
ATOM 729 C CA . THR A 1 98 ? 7.097 10.753 -2.832 1.00 68.69 98 THR A CA 1
ATOM 730 C C . THR A 1 98 ? 7.151 9.783 -3.997 1.00 68.69 98 THR A C 1
ATOM 732 O O . THR A 1 98 ? 6.864 8.600 -3.812 1.00 68.69 98 THR A O 1
ATOM 735 N N . THR A 1 99 ? 7.616 10.256 -5.155 1.00 66.25 99 THR A N 1
ATOM 736 C CA . THR A 1 99 ? 7.988 9.38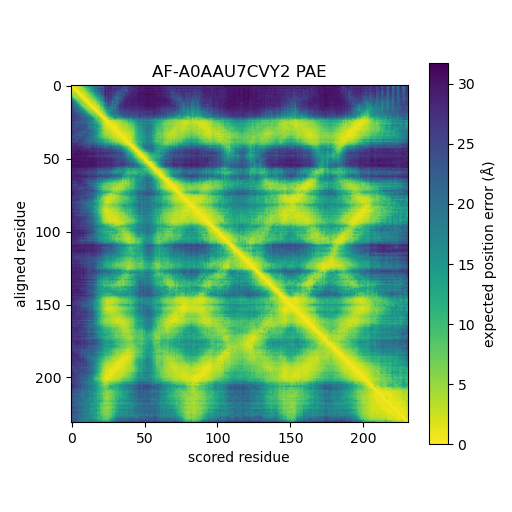9 -6.275 1.00 66.25 99 THR A CA 1
ATOM 737 C C . THR A 1 99 ? 8.926 8.298 -5.778 1.00 66.25 99 THR A C 1
ATOM 739 O O . THR A 1 99 ? 9.973 8.577 -5.189 1.00 66.25 99 THR A O 1
ATOM 742 N N . VAL A 1 100 ? 8.525 7.047 -5.974 1.00 67.00 100 VAL A N 1
ATOM 743 C CA . VAL A 1 100 ? 9.385 5.910 -5.675 1.00 67.00 100 VAL A CA 1
ATOM 744 C C . VAL A 1 100 ? 10.297 5.726 -6.885 1.00 67.00 100 VAL A C 1
ATOM 746 O O . VAL A 1 100 ? 9.825 5.731 -8.022 1.00 67.00 100 VAL A O 1
ATOM 749 N N . HIS A 1 101 ? 11.600 5.594 -6.638 1.00 72.88 101 HIS A N 1
ATOM 750 C CA . HIS A 1 101 ? 12.573 5.335 -7.692 1.00 72.88 101 HIS A CA 1
ATOM 751 C C . HIS A 1 101 ? 12.903 3.847 -7.747 1.00 72.88 101 HIS A C 1
ATOM 753 O O . HIS A 1 101 ? 13.288 3.248 -6.741 1.00 72.88 101 HIS A O 1
ATOM 759 N N . GLY A 1 102 ? 12.750 3.250 -8.925 1.00 68.88 102 GLY A N 1
ATOM 760 C CA . GLY A 1 102 ? 13.169 1.879 -9.202 1.00 68.88 102 GLY A CA 1
ATOM 761 C C . GLY A 1 102 ? 14.416 1.818 -10.082 1.00 68.88 102 GLY A C 1
ATOM 762 O O . GLY A 1 102 ? 14.909 2.829 -10.585 1.00 68.88 102 GLY A O 1
ATOM 763 N N . THR A 1 103 ? 14.903 0.606 -10.313 1.00 72.81 103 THR A N 1
ATOM 764 C CA . THR A 1 103 ? 16.007 0.340 -11.243 1.00 72.81 103 THR A CA 1
ATOM 765 C C . THR A 1 103 ? 15.465 0.064 -12.637 1.00 72.81 103 THR A C 1
ATOM 767 O O . THR A 1 103 ? 14.533 -0.732 -12.770 1.00 72.81 103 THR A O 1
ATOM 770 N N . GLY A 1 104 ? 16.071 0.656 -13.666 1.00 68.06 104 GLY A N 1
ATOM 771 C CA . GLY A 1 104 ? 15.732 0.411 -15.065 1.00 68.06 104 GLY A CA 1
ATOM 772 C C . GLY A 1 104 ? 16.968 0.137 -15.916 1.00 68.06 104 GLY A C 1
ATOM 773 O O . GLY A 1 104 ? 18.042 0.685 -15.671 1.00 68.06 104 GLY A O 1
ATOM 774 N N . VAL A 1 105 ? 16.800 -0.707 -16.928 1.00 70.44 105 VAL A N 1
ATOM 775 C CA . VAL A 1 105 ? 17.807 -1.015 -17.942 1.00 70.44 105 VAL A CA 1
ATOM 776 C C . VAL A 1 105 ? 17.192 -0.754 -19.305 1.00 70.44 105 VAL A C 1
ATOM 778 O O . VAL A 1 105 ? 16.147 -1.317 -19.629 1.00 70.44 105 VAL A O 1
ATOM 781 N N . VAL A 1 106 ? 17.857 0.071 -20.106 1.00 71.19 106 VAL A N 1
ATOM 782 C CA . VAL A 1 106 ? 17.510 0.292 -21.511 1.00 71.19 106 VAL A CA 1
ATOM 783 C C . VAL A 1 106 ? 18.342 -0.649 -22.378 1.00 71.19 106 VAL A C 1
ATOM 785 O O . VAL A 1 106 ? 19.556 -0.760 -22.211 1.00 71.19 106 VAL A O 1
ATOM 788 N N . VAL A 1 107 ? 17.692 -1.342 -23.310 1.00 70.88 107 VAL A N 1
ATOM 789 C CA . VAL A 1 107 ? 18.327 -2.309 -24.209 1.00 70.88 107 VAL A CA 1
ATOM 790 C C . VAL A 1 107 ? 17.973 -1.976 -25.648 1.00 70.88 107 VAL A C 1
ATOM 792 O O . VAL A 1 107 ? 16.806 -1.876 -26.014 1.00 70.88 107 VAL A O 1
ATOM 795 N N . VAL A 1 108 ? 18.991 -1.879 -26.496 1.00 71.00 108 VAL A N 1
ATOM 796 C CA . VAL A 1 108 ? 18.807 -1.740 -27.941 1.00 71.00 108 VAL A CA 1
ATOM 797 C C . VAL A 1 108 ? 18.680 -3.125 -28.562 1.00 71.00 108 VAL A C 1
ATOM 799 O O . VAL A 1 108 ? 19.565 -3.966 -28.396 1.00 71.00 108 VAL A O 1
ATOM 802 N N . LYS A 1 109 ? 17.582 -3.378 -29.274 1.00 67.19 109 LYS A N 1
ATOM 803 C CA . LYS A 1 109 ? 17.298 -4.652 -29.940 1.00 67.19 109 LYS A CA 1
ATOM 804 C C . LYS A 1 109 ? 17.180 -4.457 -31.448 1.00 67.19 109 LYS A C 1
ATOM 806 O O . LYS A 1 109 ? 16.619 -3.473 -31.902 1.00 67.19 109 LYS A O 1
ATOM 811 N N . GLN A 1 110 ? 17.714 -5.440 -32.177 1.00 64.00 110 GLN A N 1
ATOM 812 C CA . GLN A 1 110 ? 17.621 -5.686 -33.622 1.00 64.00 110 GLN A CA 1
ATOM 813 C C . GLN A 1 110 ? 17.668 -4.454 -34.547 1.00 64.00 110 GLN A C 1
ATOM 815 O O . GLN A 1 110 ? 16.742 -3.659 -34.616 1.00 64.00 110 GLN A O 1
ATOM 820 N N . ALA A 1 111 ? 18.718 -4.384 -35.363 1.00 60.19 111 ALA A N 1
ATOM 821 C CA . ALA A 1 111 ? 18.774 -3.483 -36.504 1.00 60.19 111 ALA A CA 1
ATOM 822 C C . ALA A 1 111 ? 17.747 -3.903 -37.573 1.00 60.19 111 ALA A C 1
ATOM 824 O O . ALA A 1 111 ? 17.832 -5.010 -38.113 1.00 60.19 111 ALA A O 1
ATOM 825 N N . LEU A 1 112 ? 16.797 -3.028 -37.889 1.00 62.50 112 LEU A N 1
ATOM 826 C CA . LEU A 1 112 ? 16.086 -3.062 -39.163 1.00 62.50 112 LEU A CA 1
ATOM 827 C C . LEU A 1 112 ? 17.044 -2.604 -40.285 1.00 62.50 112 LEU A C 1
ATOM 829 O O . LEU A 1 112 ? 18.079 -1.986 -40.001 1.00 62.50 112 LEU A O 1
ATOM 833 N N . PRO A 1 113 ? 16.765 -2.948 -41.559 1.00 60.69 113 PRO A N 1
ATOM 834 C CA . PRO A 1 113 ? 17.582 -2.489 -42.676 1.00 60.69 113 PRO A CA 1
ATOM 835 C C . PRO A 1 113 ? 17.644 -0.956 -42.673 1.00 60.69 113 PRO A C 1
ATOM 837 O O . PRO A 1 113 ? 16.595 -0.322 -42.556 1.00 60.69 113 PRO A O 1
ATOM 840 N N . PRO A 1 114 ? 18.835 -0.351 -42.791 1.00 62.16 114 PRO A N 1
ATOM 841 C CA . PRO A 1 114 ? 18.969 1.090 -42.674 1.00 62.16 114 PRO A CA 1
ATOM 842 C C . PRO A 1 114 ? 18.224 1.817 -43.808 1.00 62.16 114 PRO A C 1
ATOM 844 O O . PRO A 1 114 ? 18.117 1.283 -44.920 1.00 62.16 114 PRO A O 1
ATOM 847 N N . PRO A 1 115 ? 17.765 3.060 -43.568 1.00 63.75 115 PRO A N 1
ATOM 848 C CA . PRO A 1 115 ? 17.176 3.905 -44.607 1.00 63.75 115 PRO A CA 1
ATOM 849 C C . PRO A 1 115 ? 18.134 4.150 -45.786 1.00 63.75 115 PRO A C 1
ATOM 851 O O . PRO A 1 115 ? 17.693 4.253 -46.930 1.00 63.75 115 PRO A O 1
ATOM 854 N N . ASP A 1 116 ? 19.443 4.207 -45.510 1.00 71.75 116 ASP A N 1
ATOM 855 C CA . ASP A 1 116 ? 20.518 4.312 -46.502 1.00 71.75 116 ASP A CA 1
ATOM 856 C C . ASP A 1 116 ? 21.546 3.184 -46.316 1.00 71.75 116 ASP A C 1
ATOM 858 O O . ASP A 1 116 ? 22.210 3.086 -45.287 1.00 71.75 116 ASP A O 1
ATOM 862 N N . TRP A 1 117 ? 21.717 2.341 -47.334 1.00 69.69 117 TRP A N 1
ATOM 863 C CA . TRP A 1 117 ? 22.631 1.192 -47.306 1.00 69.69 117 TRP A CA 1
ATOM 864 C C . TRP A 1 117 ? 24.109 1.586 -47.431 1.00 69.69 117 TRP A C 1
ATOM 866 O O . TRP A 1 117 ? 24.984 0.745 -47.230 1.00 69.69 117 TRP A O 1
ATOM 876 N N . ASN A 1 118 ? 24.399 2.847 -47.764 1.00 79.06 118 ASN A N 1
ATOM 877 C CA . ASN A 1 118 ? 25.760 3.337 -47.971 1.00 79.06 118 ASN A CA 1
ATOM 878 C C . ASN A 1 118 ? 26.321 4.119 -46.773 1.00 79.06 118 ASN A C 1
ATOM 880 O O . ASN A 1 118 ? 27.517 4.414 -46.754 1.00 79.06 118 ASN A O 1
ATOM 884 N N . ALA A 1 119 ? 25.495 4.457 -45.779 1.00 74.75 119 ALA A N 1
ATOM 885 C CA . ALA A 1 119 ? 25.928 5.178 -44.586 1.00 74.75 119 ALA A CA 1
ATOM 886 C C . ALA A 1 119 ? 26.214 4.216 -43.412 1.00 74.75 119 ALA A C 1
ATOM 888 O O . ALA A 1 119 ? 25.499 3.226 -43.233 1.00 74.75 119 ALA A O 1
ATOM 889 N N . PRO A 1 120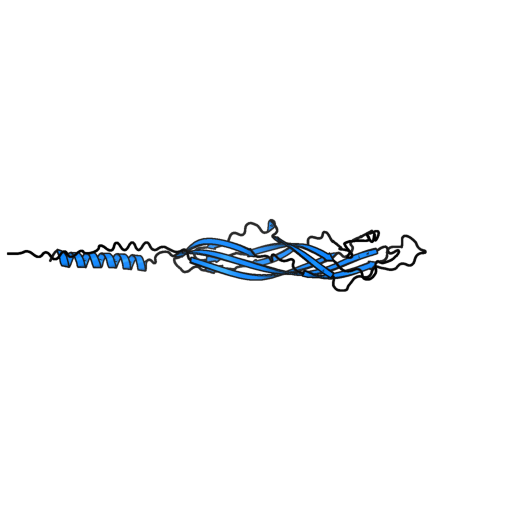 ? 27.248 4.481 -42.584 1.00 74.44 120 PRO A N 1
ATOM 890 C CA . PRO A 1 120 ? 27.575 3.634 -41.442 1.00 74.44 120 PRO A CA 1
ATOM 891 C C . PRO A 1 120 ? 26.418 3.601 -40.442 1.00 74.44 120 PRO A C 1
ATOM 893 O O . PRO A 1 120 ? 25.916 4.644 -40.029 1.00 74.44 120 PRO A O 1
ATOM 896 N N . GLN A 1 121 ? 26.035 2.393 -40.036 1.00 73.62 121 GLN A N 1
ATOM 897 C CA . GLN A 1 121 ? 25.018 2.165 -39.019 1.00 73.62 121 GLN A CA 1
ATOM 898 C C . GLN A 1 121 ? 25.672 2.123 -37.637 1.00 73.62 121 GLN A C 1
ATOM 900 O O . GLN A 1 121 ? 26.489 1.248 -37.348 1.00 73.62 121 GLN A O 1
ATOM 905 N N . ILE A 1 122 ? 25.297 3.059 -36.772 1.00 75.88 122 ILE A N 1
ATOM 906 C CA . ILE A 1 122 ? 25.758 3.124 -35.386 1.00 75.88 122 ILE A CA 1
ATOM 907 C C . ILE A 1 122 ? 24.519 3.110 -34.501 1.00 75.88 122 ILE A C 1
ATOM 909 O O . ILE A 1 122 ? 23.709 4.029 -34.561 1.00 75.88 122 ILE A O 1
ATOM 913 N N . ALA A 1 123 ? 24.354 2.069 -33.691 1.00 74.06 123 ALA A N 1
ATOM 914 C CA . ALA A 1 123 ? 23.271 2.026 -32.717 1.00 74.06 123 ALA A CA 1
ATOM 915 C C . ALA A 1 123 ? 23.490 3.080 -31.617 1.00 74.06 123 ALA A C 1
ATOM 917 O O . ALA A 1 123 ? 24.643 3.329 -31.244 1.00 74.06 123 ALA A O 1
ATOM 918 N N . PRO A 1 124 ? 22.419 3.682 -31.073 1.00 75.31 124 PRO A N 1
ATOM 919 C CA . PRO A 1 124 ? 22.539 4.512 -29.889 1.00 75.31 124 PRO A CA 1
ATOM 920 C C . PRO A 1 124 ? 23.032 3.680 -28.699 1.00 75.31 124 PRO A C 1
ATOM 922 O O . PRO A 1 124 ? 22.762 2.482 -28.600 1.00 75.31 124 PRO A O 1
ATOM 925 N N . THR A 1 125 ? 23.740 4.312 -27.769 1.00 80.06 125 THR A N 1
ATOM 926 C CA . THR A 1 125 ? 24.090 3.700 -26.481 1.00 80.06 125 THR A CA 1
ATOM 927 C C . THR A 1 125 ? 23.523 4.526 -25.341 1.00 80.06 125 THR A C 1
ATOM 929 O O . THR A 1 125 ? 23.502 5.757 -25.397 1.00 80.06 125 THR A O 1
ATOM 932 N N . PHE A 1 126 ? 23.082 3.839 -24.294 1.00 75.25 126 PHE A N 1
ATOM 933 C CA . PHE A 1 126 ? 22.468 4.427 -23.107 1.00 75.25 126 PHE A CA 1
ATOM 934 C C . PHE A 1 126 ? 23.379 4.240 -21.893 1.00 75.25 126 PHE A C 1
ATOM 936 O O . PHE A 1 126 ? 24.352 3.476 -21.946 1.00 75.25 126 PHE A O 1
ATOM 943 N N . GLY A 1 127 ? 23.100 4.980 -20.822 1.00 70.56 127 GLY A N 1
ATOM 944 C CA . GLY A 1 127 ? 23.654 4.715 -19.502 1.00 70.56 127 GLY A CA 1
ATOM 945 C C . GLY A 1 127 ? 23.318 3.305 -19.006 1.00 70.56 127 GLY A C 1
ATOM 946 O O . GLY A 1 127 ? 22.578 2.549 -19.624 1.00 70.56 127 GLY A O 1
ATOM 947 N N . ILE A 1 128 ? 23.935 2.916 -17.892 1.00 56.94 128 ILE A N 1
ATOM 948 C CA . ILE A 1 128 ? 23.654 1.632 -17.225 1.00 56.94 128 ILE A CA 1
ATOM 949 C C . ILE A 1 128 ? 22.613 1.766 -16.104 1.00 56.94 128 ILE A C 1
ATOM 951 O O . ILE A 1 128 ? 22.253 0.765 -15.499 1.00 56.94 128 ILE A O 1
ATOM 955 N N . ASN A 1 129 ? 22.156 2.989 -15.812 1.00 62.09 129 ASN A N 1
ATOM 956 C CA . ASN A 1 129 ? 21.310 3.306 -14.664 1.00 62.09 129 ASN A CA 1
ATOM 957 C C . ASN A 1 129 ? 20.189 4.255 -15.095 1.00 62.09 129 ASN A C 1
ATOM 959 O O . ASN A 1 129 ? 20.239 5.461 -14.829 1.00 62.09 129 ASN A O 1
ATOM 963 N N . GLY A 1 130 ? 19.184 3.690 -15.759 1.00 58.38 130 GLY A N 1
ATOM 964 C CA . GLY A 1 130 ? 17.931 4.388 -15.975 1.00 58.38 130 GLY A CA 1
ATOM 965 C C . GLY A 1 130 ? 17.188 4.575 -14.652 1.00 58.38 130 GLY A C 1
ATOM 966 O O . GLY A 1 130 ? 17.267 3.738 -13.750 1.00 58.38 130 GLY A O 1
ATOM 967 N N . TRP A 1 131 ? 16.462 5.680 -14.539 1.00 56.47 131 TRP A N 1
ATOM 968 C CA . TRP A 1 131 ? 15.552 5.927 -13.426 1.00 56.47 131 TRP A CA 1
ATOM 969 C C . TRP A 1 131 ? 14.157 5.498 -13.842 1.00 56.47 131 TRP A C 1
ATOM 971 O O . TRP A 1 131 ? 13.774 5.661 -15.006 1.00 56.47 131 TRP A O 1
ATOM 981 N N . SER A 1 132 ? 13.408 4.971 -12.879 1.00 57.53 132 SER A N 1
ATOM 982 C CA . SER A 1 132 ? 11.974 4.787 -13.042 1.00 57.53 132 SER A CA 1
ATOM 983 C C . SER A 1 132 ? 11.212 5.590 -12.018 1.00 57.53 132 SER A C 1
ATOM 985 O O . SER A 1 132 ? 11.519 5.511 -10.833 1.00 57.53 132 SER A O 1
ATOM 987 N N . ASP A 1 133 ? 10.248 6.359 -12.505 1.00 58.06 133 ASP A N 1
ATOM 988 C CA . ASP A 1 133 ? 9.318 7.124 -11.689 1.00 58.06 133 ASP A CA 1
ATOM 989 C C . ASP A 1 133 ? 7.959 6.461 -11.784 1.00 58.06 133 ASP A C 1
ATOM 991 O O . ASP A 1 133 ? 7.535 6.086 -12.881 1.00 58.06 133 ASP A O 1
ATOM 995 N N . VAL A 1 134 ? 7.301 6.313 -10.636 1.00 58.62 134 VAL A N 1
ATOM 996 C CA . VAL A 1 134 ? 6.016 5.632 -10.551 1.00 58.62 134 VAL A CA 1
ATOM 997 C C . VAL A 1 134 ? 4.984 6.467 -9.820 1.00 58.62 134 VAL A C 1
ATOM 999 O O . VAL A 1 134 ? 5.213 6.911 -8.693 1.00 58.62 134 VAL A O 1
ATOM 1002 N N . HIS A 1 135 ? 3.823 6.610 -10.455 1.00 65.50 135 HIS A N 1
ATOM 1003 C CA . HIS A 1 135 ? 2.591 6.985 -9.776 1.00 65.50 135 HIS A CA 1
ATOM 1004 C C . HIS A 1 135 ? 1.872 5.710 -9.332 1.00 65.50 135 HIS A C 1
ATOM 1006 O O . HIS A 1 135 ? 1.715 4.794 -10.142 1.00 65.50 135 HIS A O 1
ATOM 1012 N N . VAL A 1 136 ? 1.515 5.636 -8.049 1.00 62.41 136 VAL A N 1
ATOM 1013 C CA . VAL A 1 136 ? 0.769 4.514 -7.473 1.00 62.41 136 VAL A CA 1
ATOM 1014 C C . VAL A 1 136 ? -0.584 5.036 -7.040 1.00 62.41 136 VAL A C 1
ATOM 1016 O O . VAL A 1 136 ? -0.645 5.848 -6.118 1.00 62.41 136 VAL A O 1
ATOM 1019 N N . ASP A 1 137 ? -1.632 4.510 -7.658 1.00 69.88 137 ASP A N 1
ATOM 1020 C CA . ASP A 1 137 ? -3.009 4.746 -7.247 1.00 69.88 137 ASP A CA 1
ATOM 1021 C C . ASP A 1 137 ? -3.649 3.443 -6.775 1.00 69.88 137 ASP A C 1
ATOM 1023 O O . ASP A 1 137 ? -3.270 2.343 -7.191 1.00 69.88 137 ASP A O 1
ATOM 1027 N N . LEU A 1 138 ? -4.615 3.572 -5.868 1.00 69.81 138 LEU A N 1
ATOM 1028 C CA . LEU A 1 138 ? -5.505 2.469 -5.533 1.00 69.81 138 LEU A CA 1
ATOM 1029 C C . LEU A 1 138 ? -6.569 2.375 -6.614 1.00 69.81 138 LEU A C 1
ATOM 1031 O O . LEU A 1 138 ? -7.270 3.352 -6.876 1.00 69.81 138 LEU A O 1
ATOM 1035 N N . ASP A 1 139 ? -6.692 1.192 -7.201 1.00 65.94 139 ASP A N 1
ATOM 1036 C CA . ASP A 1 139 ? -7.715 0.929 -8.205 1.00 65.94 139 ASP A CA 1
ATOM 1037 C C . ASP A 1 139 ? -9.113 1.088 -7.587 1.00 65.94 139 ASP A C 1
ATOM 1039 O O . ASP A 1 139 ? -9.353 0.664 -6.447 1.00 65.94 139 ASP A O 1
ATOM 1043 N N . GLU A 1 140 ? -10.046 1.645 -8.358 1.00 61.44 140 GLU A N 1
ATOM 1044 C CA . GLU A 1 140 ? -11.466 1.746 -8.012 1.00 61.44 140 GLU A CA 1
ATOM 1045 C C . GLU A 1 140 ? -12.077 0.361 -7.720 1.00 61.44 140 GLU A C 1
ATOM 1047 O O . GLU A 1 140 ? -12.991 0.242 -6.897 1.00 61.44 140 GLU A O 1
ATOM 1052 N N . GLU A 1 141 ? -11.530 -0.707 -8.318 1.00 64.94 141 GLU A N 1
ATOM 1053 C CA . GLU A 1 141 ? -11.921 -2.099 -8.045 1.00 64.94 141 GLU A CA 1
ATOM 1054 C C . GLU A 1 141 ? -11.583 -2.574 -6.623 1.00 64.94 141 GLU A C 1
ATOM 1056 O O . GLU A 1 141 ? -12.148 -3.569 -6.162 1.00 64.94 141 GLU A O 1
ATOM 1061 N N . SER A 1 142 ? -10.723 -1.857 -5.886 1.00 63.03 142 SER A N 1
ATOM 1062 C CA . SER A 1 142 ? -10.399 -2.186 -4.489 1.00 63.03 142 SER A CA 1
ATOM 1063 C C . SER A 1 142 ? -11.620 -2.087 -3.560 1.00 63.03 142 SER A C 1
ATOM 1065 O O . SER A 1 142 ? -11.593 -2.626 -2.455 1.00 63.03 142 SER A O 1
ATOM 1067 N N . GLY A 1 143 ? -12.719 -1.469 -4.015 1.00 63.53 143 GLY A N 1
ATOM 1068 C CA . GLY A 1 143 ? -13.986 -1.395 -3.294 1.00 63.53 143 GLY A CA 1
ATOM 1069 C C . GLY A 1 143 ? -13.924 -0.524 -2.035 1.00 63.53 143 GLY A C 1
ATOM 1070 O O . GLY A 1 143 ? -12.865 -0.115 -1.561 1.00 63.53 143 GLY A O 1
ATOM 1071 N N . ILE A 1 144 ? -15.092 -0.209 -1.469 1.00 64.38 144 ILE A N 1
ATOM 1072 C CA . ILE A 1 144 ? -15.155 0.494 -0.183 1.00 64.38 144 ILE A CA 1
ATOM 1073 C C . ILE A 1 144 ? -14.738 -0.489 0.911 1.00 64.38 144 ILE A C 1
ATOM 1075 O O . ILE A 1 144 ? -15.431 -1.471 1.181 1.00 64.38 144 ILE A O 1
ATOM 1079 N N . LEU A 1 145 ? -13.612 -0.197 1.554 1.00 72.75 145 LEU A N 1
ATOM 1080 C CA . LEU A 1 145 ? -13.048 -1.018 2.616 1.00 72.75 145 LEU A CA 1
ATOM 1081 C C . LEU A 1 145 ? -13.746 -0.717 3.932 1.00 72.75 145 LEU A C 1
ATOM 1083 O O . LEU A 1 145 ? -13.351 0.181 4.675 1.00 72.75 145 LEU A O 1
ATOM 1087 N N . LEU A 1 146 ? -14.817 -1.455 4.205 1.00 84.38 146 LEU A N 1
ATOM 1088 C CA . LEU A 1 146 ? -15.497 -1.374 5.488 1.00 84.38 146 LEU A CA 1
ATOM 1089 C C . LEU A 1 146 ? -14.926 -2.437 6.432 1.00 84.38 146 LEU A C 1
ATOM 1091 O O . LEU A 1 146 ? -14.975 -3.623 6.097 1.00 84.38 146 LEU A O 1
ATOM 1095 N N . PRO A 1 147 ? -14.397 -2.047 7.604 1.00 89.00 147 PRO A N 1
ATOM 1096 C CA . PRO A 1 147 ? -14.038 -3.015 8.628 1.00 89.00 147 PRO A CA 1
ATOM 1097 C C . PRO A 1 147 ? -15.271 -3.817 9.064 1.00 89.00 147 PRO A C 1
ATOM 1099 O O . PRO A 1 147 ? -16.390 -3.305 9.130 1.00 89.00 147 PRO A O 1
ATOM 1102 N N . ILE A 1 148 ? -15.054 -5.090 9.376 1.00 90.81 148 ILE A N 1
ATOM 1103 C CA . ILE A 1 148 ? -16.067 -6.003 9.896 1.00 90.81 148 ILE A CA 1
ATOM 1104 C C . ILE A 1 148 ? -16.074 -5.858 11.416 1.00 90.81 148 ILE A C 1
ATOM 1106 O O . ILE A 1 148 ? -15.064 -6.122 12.065 1.00 90.81 148 ILE A O 1
ATOM 1110 N N . ILE A 1 149 ? -17.213 -5.464 11.981 1.00 91.38 149 ILE A N 1
ATOM 1111 C CA . ILE A 1 149 ? -17.412 -5.369 13.431 1.00 91.38 149 ILE A CA 1
ATOM 1112 C C . ILE A 1 149 ? -18.254 -6.567 13.874 1.00 91.38 149 ILE A C 1
ATOM 1114 O O . ILE A 1 149 ? -19.389 -6.727 13.421 1.00 91.38 149 ILE A O 1
ATOM 1118 N N . ASN A 1 150 ? -17.709 -7.400 14.758 1.00 90.44 150 ASN A N 1
ATOM 1119 C CA . ASN A 1 150 ? -18.384 -8.569 15.314 1.00 90.44 150 ASN A CA 1
ATOM 1120 C C . ASN A 1 150 ? -18.236 -8.595 16.841 1.00 90.44 150 ASN A C 1
ATOM 1122 O O . ASN A 1 150 ? -17.315 -9.200 17.383 1.00 90.44 150 ASN A O 1
ATOM 1126 N N . GLY A 1 151 ? -19.155 -7.924 17.537 1.00 88.12 151 GLY A N 1
ATOM 1127 C CA . GLY A 1 151 ? -19.082 -7.780 18.990 1.00 88.12 151 GLY A CA 1
ATOM 1128 C C . GLY A 1 151 ? -17.943 -6.850 19.406 1.00 88.12 151 GLY A C 1
ATOM 1129 O O . GLY A 1 151 ? -17.969 -5.668 19.066 1.00 88.12 151 GLY A O 1
ATOM 1130 N N . ASP A 1 152 ? -16.979 -7.390 20.150 1.00 88.50 152 ASP A N 1
ATOM 1131 C CA . ASP A 1 152 ? -15.755 -6.714 20.594 1.00 88.50 152 ASP A CA 1
ATOM 1132 C C . ASP A 1 152 ? -14.595 -6.842 19.590 1.00 88.50 152 ASP A C 1
ATOM 1134 O O . ASP A 1 152 ? -13.538 -6.241 19.777 1.00 88.50 152 ASP A O 1
ATOM 1138 N N . GLU A 1 153 ? -14.781 -7.587 18.500 1.00 90.12 153 GLU A N 1
ATOM 1139 C CA . GLU A 1 153 ? -13.798 -7.720 17.432 1.00 90.12 153 GLU A CA 1
ATOM 1140 C C . GLU A 1 153 ? -14.053 -6.705 16.310 1.00 90.12 153 GLU A C 1
ATOM 1142 O O . GLU A 1 153 ? -15.160 -6.597 15.774 1.00 90.12 153 GLU A O 1
ATOM 1147 N N . VAL A 1 154 ? -12.993 -6.013 15.893 1.00 90.12 154 VAL A N 1
ATOM 1148 C CA . VAL A 1 154 ? -12.942 -5.257 14.640 1.00 90.12 154 VAL A CA 1
ATOM 1149 C C . VAL A 1 154 ? -11.879 -5.873 13.751 1.00 90.12 154 VAL A C 1
ATOM 1151 O O . VAL A 1 154 ? -10.717 -5.955 14.148 1.00 90.12 154 VAL A O 1
ATOM 1154 N N . SER A 1 155 ? -12.255 -6.282 12.541 1.00 88.56 155 SER A N 1
ATOM 1155 C CA . SER A 1 155 ? -11.334 -6.912 11.600 1.00 88.56 155 SER A CA 1
ATOM 1156 C C . SER A 1 155 ? -11.377 -6.299 10.206 1.00 88.56 155 SER A C 1
ATOM 1158 O O . SER A 1 155 ? -12.369 -5.709 9.784 1.00 88.56 155 SER A O 1
ATOM 1160 N N . THR A 1 156 ? -10.287 -6.453 9.460 1.00 83.19 156 THR A N 1
ATOM 1161 C CA . THR A 1 156 ? -10.205 -6.041 8.051 1.00 83.19 156 THR A CA 1
ATOM 1162 C C . THR A 1 156 ? -10.778 -7.085 7.091 1.00 83.19 156 THR A C 1
ATOM 1164 O O . THR A 1 156 ? -10.883 -6.819 5.897 1.00 83.19 156 THR A O 1
ATOM 1167 N N . GLY A 1 157 ? -11.090 -8.294 7.575 1.00 84.69 157 GLY A N 1
ATOM 1168 C CA . GLY A 1 157 ? -11.359 -9.454 6.725 1.00 84.69 157 GLY A CA 1
ATOM 1169 C C . GLY A 1 157 ? -10.202 -9.766 5.764 1.00 84.69 157 GLY A C 1
ATOM 1170 O O . GLY A 1 157 ? -9.036 -9.466 6.045 1.00 84.69 157 GLY A O 1
ATOM 1171 N N . ASN A 1 158 ? -10.538 -10.361 4.616 1.00 82.75 158 ASN A N 1
ATOM 1172 C CA . ASN A 1 158 ? -9.619 -10.516 3.490 1.00 82.75 158 ASN A CA 1
ATOM 1173 C C . ASN A 1 158 ? -9.764 -9.325 2.545 1.00 82.75 158 ASN A C 1
ATOM 1175 O O . ASN A 1 158 ? -10.825 -9.115 1.960 1.00 82.75 158 ASN A O 1
ATOM 1179 N N . LEU A 1 159 ? -8.675 -8.593 2.378 1.00 79.00 159 LEU A N 1
ATOM 1180 C CA . LEU A 1 159 ? -8.579 -7.387 1.583 1.00 79.00 159 LEU A CA 1
ATOM 1181 C C . LEU A 1 159 ? -7.625 -7.628 0.413 1.00 79.00 159 LEU A C 1
ATOM 1183 O O . LEU A 1 159 ? -6.439 -7.874 0.612 1.00 79.00 159 LEU A O 1
ATOM 1187 N N . ASN A 1 160 ? -8.130 -7.554 -0.815 1.00 81.69 160 ASN A N 1
ATOM 1188 C CA . ASN A 1 160 ? -7.275 -7.515 -1.998 1.00 81.69 160 ASN A CA 1
ATOM 1189 C C . ASN A 1 160 ? -7.014 -6.055 -2.349 1.00 81.69 160 ASN A C 1
ATOM 1191 O O . ASN A 1 160 ? -7.953 -5.310 -2.612 1.00 81.69 160 ASN A O 1
ATOM 1195 N N . LEU A 1 161 ? -5.746 -5.658 -2.330 1.00 80.88 161 LEU A N 1
ATOM 1196 C CA . LEU A 1 161 ? -5.321 -4.337 -2.764 1.00 80.88 161 LEU A CA 1
ATOM 1197 C C . LEU A 1 161 ? -4.806 -4.435 -4.186 1.00 80.88 161 LEU A C 1
ATOM 1199 O O . LEU A 1 161 ? -3.911 -5.242 -4.461 1.00 80.88 161 LEU A O 1
ATOM 1203 N N . TYR A 1 162 ? -5.360 -3.601 -5.055 1.00 82.25 162 TYR A N 1
ATOM 1204 C CA . TYR A 1 162 ? -4.909 -3.434 -6.425 1.00 82.25 162 TYR A CA 1
ATOM 1205 C C . TYR A 1 162 ? -4.254 -2.065 -6.549 1.00 82.25 162 TYR A C 1
ATOM 1207 O O . TYR A 1 162 ? -4.830 -1.042 -6.180 1.00 82.25 162 TYR A O 1
ATOM 1215 N N . PHE A 1 163 ? -3.021 -2.077 -7.034 1.00 79.94 163 PHE A N 1
ATOM 1216 C CA . PHE A 1 163 ? -2.224 -0.891 -7.272 1.00 79.94 163 PHE A CA 1
ATOM 1217 C C . PHE A 1 163 ? -2.032 -0.744 -8.770 1.00 79.94 163 PHE A C 1
ATOM 1219 O O . PHE A 1 163 ? -1.424 -1.613 -9.409 1.00 79.94 163 PHE A O 1
ATOM 1226 N N . ASP A 1 164 ? -2.518 0.365 -9.309 1.00 78.94 164 ASP A N 1
ATOM 1227 C CA . ASP A 1 164 ? -2.182 0.769 -10.661 1.00 78.94 164 ASP A CA 1
ATOM 1228 C C . ASP A 1 164 ? -0.872 1.553 -10.603 1.00 78.94 164 ASP A C 1
ATOM 1230 O O . ASP A 1 164 ? -0.719 2.527 -9.863 1.00 78.94 164 ASP A O 1
ATOM 1234 N N . VAL A 1 165 ? 0.118 1.055 -11.339 1.00 73.31 165 VAL A N 1
ATOM 1235 C CA . VAL A 1 165 ? 1.486 1.566 -11.342 1.00 73.31 165 VAL A CA 1
ATOM 1236 C C . VAL A 1 165 ? 1.723 2.152 -12.721 1.00 73.31 165 VAL A C 1
ATOM 1238 O O . VAL A 1 165 ? 1.748 1.419 -13.703 1.00 73.31 165 VAL A O 1
ATOM 1241 N N . MET A 1 166 ? 1.920 3.463 -12.820 1.00 71.12 166 MET A N 1
ATOM 1242 C CA . MET A 1 166 ? 2.345 4.091 -14.074 1.00 71.12 166 MET A CA 1
ATOM 1243 C C . MET A 1 166 ? 3.843 4.359 -14.004 1.00 71.12 166 MET A C 1
ATOM 1245 O O . MET A 1 166 ? 4.253 5.221 -13.234 1.00 71.12 166 MET A O 1
ATOM 1249 N N . GLY A 1 167 ? 4.643 3.619 -14.776 1.00 63.88 167 GLY A N 1
ATOM 1250 C CA . GLY A 1 167 ? 6.104 3.701 -14.753 1.00 63.88 167 GLY A CA 1
ATOM 1251 C C . GLY A 1 167 ? 6.705 4.291 -16.026 1.00 63.88 167 GLY A C 1
ATOM 1252 O O . GLY A 1 167 ? 6.281 3.954 -17.127 1.00 63.88 167 GLY A O 1
ATOM 1253 N N . PHE A 1 168 ? 7.746 5.110 -15.882 1.00 67.81 168 PHE A N 1
ATOM 1254 C CA . PHE A 1 168 ? 8.590 5.556 -17.001 1.00 67.81 168 PHE A CA 1
ATOM 1255 C C . PHE A 1 168 ? 9.993 4.968 -16.874 1.00 67.81 168 PHE A C 1
ATOM 1257 O O . PHE A 1 168 ? 10.467 4.799 -15.758 1.00 67.81 168 PHE A O 1
ATOM 1264 N N . ILE A 1 169 ? 10.684 4.699 -17.987 1.00 65.19 169 ILE A N 1
ATOM 1265 C CA . ILE A 1 169 ? 12.127 4.416 -17.968 1.00 65.19 169 ILE A CA 1
ATOM 1266 C C . ILE A 1 169 ? 12.835 5.571 -18.666 1.00 65.19 169 ILE A C 1
ATOM 1268 O O . ILE A 1 169 ? 12.662 5.803 -19.862 1.00 65.19 169 ILE A O 1
ATOM 1272 N N . SER A 1 170 ? 13.658 6.309 -17.929 1.00 69.06 170 SER A N 1
ATOM 1273 C CA . SER A 1 170 ? 14.491 7.361 -18.512 1.00 69.06 170 SER A CA 1
ATOM 1274 C C . SER A 1 170 ? 15.958 7.036 -18.318 1.00 69.06 170 SER A C 1
ATOM 1276 O O . SER A 1 170 ? 16.373 6.682 -17.218 1.00 69.06 170 SER A O 1
ATOM 1278 N N . ASP A 1 171 ? 16.750 7.205 -19.374 1.00 70.50 171 ASP A N 1
ATOM 1279 C CA . ASP A 1 171 ? 18.200 7.073 -19.308 1.00 70.50 171 ASP A CA 1
ATOM 1280 C C . ASP A 1 171 ? 18.884 8.194 -20.101 1.00 70.50 171 ASP A C 1
ATOM 1282 O O . ASP A 1 171 ? 18.280 8.875 -20.933 1.00 70.50 171 ASP A O 1
ATOM 1286 N N . THR A 1 172 ? 20.163 8.414 -19.818 1.00 73.00 172 THR A N 1
ATOM 1287 C CA . THR A 1 172 ? 21.003 9.347 -20.564 1.00 73.00 172 THR A CA 1
ATOM 1288 C C . THR A 1 172 ? 21.541 8.656 -21.811 1.00 73.00 172 THR A C 1
ATOM 1290 O O . THR A 1 172 ? 22.025 7.526 -21.753 1.00 73.00 172 THR A O 1
ATOM 1293 N N . VAL A 1 173 ? 21.495 9.348 -22.947 1.00 74.38 173 VAL A N 1
ATOM 1294 C CA . VAL A 1 173 ? 22.145 8.877 -24.174 1.00 74.38 173 VAL A CA 1
ATOM 1295 C C . VAL A 1 173 ? 23.628 9.169 -24.101 1.00 74.38 173 VAL A C 1
ATOM 1297 O O . VAL A 1 173 ? 24.042 10.323 -24.033 1.00 74.38 173 VAL A O 1
ATOM 1300 N N . ASN A 1 174 ? 24.425 8.109 -24.163 1.00 81.00 174 ASN A N 1
ATOM 1301 C CA . ASN A 1 174 ? 25.874 8.197 -24.271 1.00 81.00 174 ASN A CA 1
ATOM 1302 C C . ASN A 1 174 ? 26.296 8.448 -25.722 1.00 81.00 174 ASN A C 1
ATOM 1304 O O . ASN A 1 174 ? 27.189 9.254 -25.975 1.00 81.00 174 ASN A O 1
ATOM 1308 N N . THR A 1 175 ? 25.647 7.779 -26.684 1.00 79.50 175 THR A N 1
ATOM 1309 C CA . THR A 1 175 ? 25.851 8.029 -28.118 1.00 79.50 175 THR A CA 1
ATOM 1310 C C . THR A 1 175 ? 24.508 8.045 -28.856 1.00 79.50 175 THR A C 1
ATOM 1312 O O . THR A 1 175 ? 23.728 7.111 -28.688 1.00 79.50 175 THR A O 1
ATOM 1315 N N . PRO A 1 176 ? 24.196 9.080 -29.658 1.00 68.56 176 PRO A N 1
ATOM 1316 C CA . PRO A 1 176 ? 22.868 9.262 -30.262 1.00 68.56 176 PRO A CA 1
ATOM 1317 C C . PRO A 1 176 ? 22.537 8.326 -31.436 1.00 68.56 176 PRO A C 1
ATOM 1319 O O . PRO A 1 176 ? 21.444 8.412 -31.981 1.00 68.56 176 PRO A O 1
ATOM 1322 N N . GLY A 1 177 ? 23.437 7.414 -31.810 1.00 73.69 177 GLY A N 1
ATOM 1323 C CA . GLY A 1 177 ? 23.282 6.576 -33.000 1.00 73.69 177 GLY A CA 1
ATOM 1324 C C . GLY A 1 177 ? 23.348 7.372 -34.316 1.00 73.69 177 GLY A C 1
ATOM 1325 O O . GLY A 1 177 ? 23.266 8.598 -34.334 1.00 73.69 177 GLY A O 1
ATOM 1326 N N . VAL A 1 178 ? 23.567 6.682 -35.437 1.00 74.12 178 VAL A N 1
ATOM 1327 C CA . VAL A 1 178 ? 23.631 7.248 -36.797 1.00 74.12 178 VAL A CA 1
ATOM 1328 C C . VAL A 1 178 ? 23.070 6.225 -37.778 1.00 74.12 178 VAL A C 1
ATOM 1330 O O . VAL A 1 178 ? 23.488 5.069 -37.737 1.00 74.12 178 VAL A O 1
ATOM 1333 N N . ASN A 1 179 ? 22.159 6.651 -38.665 1.00 70.19 179 ASN A N 1
ATOM 1334 C CA . ASN A 1 179 ? 21.568 5.811 -39.722 1.00 70.19 179 ASN A CA 1
ATOM 1335 C C . ASN A 1 179 ? 21.108 4.432 -39.201 1.00 70.19 179 ASN A C 1
ATOM 1337 O O . ASN A 1 179 ? 21.344 3.392 -39.816 1.00 70.19 179 ASN A O 1
ATOM 1341 N N . TRP A 1 180 ? 20.526 4.426 -38.001 1.00 69.44 180 TRP A N 1
ATOM 1342 C CA . TRP A 1 180 ? 20.093 3.226 -37.306 1.00 69.44 180 TRP A CA 1
ATOM 1343 C C . TRP A 1 180 ? 18.570 3.187 -37.263 1.00 69.44 180 TRP A C 1
ATOM 1345 O O . TRP A 1 180 ? 17.940 4.165 -36.874 1.00 69.44 180 TRP A O 1
ATOM 1355 N N . ASP A 1 181 ? 18.011 2.049 -37.663 1.00 71.00 181 ASP A N 1
ATOM 1356 C CA . ASP A 1 181 ? 16.607 1.696 -37.478 1.00 71.00 181 ASP A CA 1
ATOM 1357 C C . ASP A 1 181 ? 16.568 0.427 -36.623 1.00 71.00 181 ASP A C 1
ATOM 1359 O O . ASP A 1 181 ? 17.362 -0.494 -36.839 1.00 71.00 181 ASP A O 1
ATOM 1363 N N . GLY A 1 182 ? 15.701 0.383 -35.620 1.00 69.88 182 GLY A N 1
ATOM 1364 C CA . GLY A 1 182 ? 15.599 -0.741 -34.700 1.00 69.88 182 GLY A CA 1
ATOM 1365 C C . GLY A 1 182 ? 14.723 -0.435 -33.494 1.00 69.88 182 GLY A C 1
ATOM 1366 O O . GLY A 1 182 ? 14.064 0.601 -33.425 1.00 69.88 182 GLY A O 1
ATOM 1367 N N . TYR A 1 183 ? 14.706 -1.356 -32.536 1.00 72.00 183 TYR A N 1
ATOM 1368 C CA . TYR A 1 183 ? 13.849 -1.262 -31.359 1.00 72.00 183 TYR A CA 1
ATOM 1369 C C . TYR A 1 183 ? 14.645 -0.835 -30.139 1.00 72.00 183 TYR A C 1
ATOM 1371 O O . TYR A 1 183 ? 15.749 -1.326 -29.885 1.00 72.00 183 TYR A O 1
ATOM 1379 N N . ILE A 1 184 ? 14.059 0.052 -29.345 1.00 72.50 184 ILE A N 1
ATOM 1380 C CA . ILE A 1 184 ? 14.569 0.340 -28.014 1.00 72.50 184 ILE A CA 1
ATOM 1381 C C . ILE A 1 184 ? 13.579 -0.277 -27.043 1.00 72.50 184 ILE A C 1
ATOM 1383 O O . ILE A 1 184 ? 12.406 0.079 -27.017 1.00 72.50 184 ILE A O 1
ATOM 1387 N N . GLY A 1 185 ? 14.057 -1.261 -26.298 1.00 75.75 185 GLY A N 1
ATOM 1388 C CA . GLY A 1 185 ? 13.315 -1.850 -25.207 1.00 75.75 185 GLY A CA 1
ATOM 1389 C C . GLY A 1 185 ? 13.889 -1.416 -23.873 1.00 75.75 185 GLY A C 1
ATOM 1390 O O . GLY A 1 185 ? 14.962 -0.816 -23.779 1.00 75.75 185 GLY A O 1
ATOM 1391 N N . GLY A 1 186 ? 13.197 -1.782 -22.815 1.00 75.94 186 GLY A N 1
ATOM 1392 C CA . GLY A 1 186 ? 13.716 -1.610 -21.478 1.00 75.94 186 GLY A CA 1
ATOM 1393 C C . GLY A 1 186 ? 12.929 -2.422 -20.481 1.00 75.94 186 GLY A C 1
ATOM 1394 O O . GLY A 1 186 ? 11.744 -2.678 -20.664 1.00 75.94 186 GLY A O 1
ATOM 1395 N N . SER A 1 187 ? 13.607 -2.814 -19.418 1.00 78.75 187 SER A N 1
ATOM 1396 C CA . SER A 1 187 ? 12.978 -3.474 -18.286 1.00 78.75 187 SER A CA 1
ATOM 1397 C C . SER A 1 187 ? 13.345 -2.739 -17.019 1.00 78.75 187 SER A C 1
ATOM 1399 O O . SER A 1 187 ? 14.463 -2.236 -16.894 1.00 78.75 187 SER A O 1
ATOM 1401 N N . GLY A 1 188 ? 12.468 -2.756 -16.037 1.00 78.19 188 GLY A N 1
ATOM 1402 C CA . GLY A 1 188 ? 12.849 -2.352 -14.702 1.00 78.19 188 GLY A CA 1
ATOM 1403 C C . GLY A 1 188 ? 11.873 -2.825 -13.655 1.00 78.19 188 GLY A C 1
ATOM 1404 O O . GLY A 1 188 ? 10.896 -3.522 -13.928 1.00 78.19 188 GLY A O 1
ATOM 1405 N N . SER A 1 189 ? 12.217 -2.496 -12.422 1.00 81.38 189 SER A N 1
ATOM 1406 C CA . SER A 1 189 ? 11.467 -2.920 -11.262 1.00 81.38 189 SER A CA 1
ATOM 1407 C C . SER A 1 189 ? 11.507 -1.847 -10.201 1.00 81.38 189 SER A C 1
ATOM 1409 O O . SER A 1 189 ? 12.532 -1.204 -9.969 1.00 81.38 189 SER A O 1
ATOM 1411 N N . ILE A 1 190 ? 10.385 -1.721 -9.515 1.00 81.75 190 ILE A N 1
ATOM 1412 C CA . ILE A 1 190 ? 10.215 -0.836 -8.383 1.00 81.75 190 ILE A CA 1
ATOM 1413 C C . ILE A 1 190 ? 9.696 -1.619 -7.187 1.00 81.75 190 ILE A C 1
ATOM 1415 O O . ILE A 1 190 ? 8.914 -2.554 -7.345 1.00 81.75 190 ILE A O 1
ATOM 1419 N N . VAL A 1 191 ? 10.124 -1.221 -5.992 1.00 84.12 191 VAL A N 1
ATOM 1420 C CA . VAL A 1 191 ? 9.569 -1.709 -4.730 1.00 84.12 191 VAL A CA 1
ATOM 1421 C C . VAL A 1 191 ? 8.865 -0.537 -4.065 1.00 84.12 191 VAL A C 1
ATOM 1423 O O . VAL A 1 191 ? 9.526 0.396 -3.614 1.00 84.12 191 VAL A O 1
ATOM 1426 N N . SER A 1 192 ? 7.534 -0.571 -4.022 1.00 83.19 192 SER A N 1
ATOM 1427 C CA . SER A 1 192 ? 6.731 0.491 -3.418 1.00 83.19 192 SER A CA 1
ATOM 1428 C C . SER A 1 192 ? 6.244 0.060 -2.032 1.00 83.19 192 SER A C 1
ATOM 1430 O O . SER A 1 192 ? 5.553 -0.962 -1.925 1.00 83.19 192 SER A O 1
ATOM 1432 N N . PRO A 1 193 ? 6.619 0.772 -0.953 1.00 86.88 193 PRO A N 1
ATOM 1433 C CA . PRO A 1 193 ? 6.097 0.494 0.376 1.00 86.88 193 PRO A CA 1
ATOM 1434 C C . PRO A 1 193 ? 4.662 1.010 0.518 1.00 86.88 193 PRO A C 1
ATOM 1436 O O . PRO A 1 193 ? 4.300 2.023 -0.066 1.00 86.88 193 PRO A O 1
ATOM 1439 N N . TYR A 1 194 ? 3.857 0.347 1.339 1.00 85.56 194 TYR A N 1
ATOM 1440 C CA . TYR A 1 194 ? 2.522 0.802 1.731 1.00 85.56 194 TYR A CA 1
ATOM 1441 C C . TYR A 1 194 ? 2.259 0.451 3.199 1.00 85.56 194 TYR A C 1
ATOM 1443 O O . TYR A 1 194 ? 2.894 -0.445 3.759 1.00 85.56 194 TYR A O 1
ATOM 1451 N N . THR A 1 195 ? 1.331 1.158 3.842 1.00 85.88 195 THR A N 1
ATOM 1452 C CA . THR A 1 195 ? 0.881 0.842 5.208 1.00 85.88 195 THR A CA 1
ATOM 1453 C C . THR A 1 195 ? -0.633 0.745 5.258 1.00 85.88 195 THR A C 1
ATOM 1455 O O . THR A 1 195 ? -1.323 1.651 4.804 1.00 85.88 195 THR A O 1
ATOM 1458 N N . VAL A 1 196 ? -1.147 -0.343 5.828 1.00 85.19 196 VAL A N 1
ATOM 1459 C CA . VAL A 1 196 ? -2.565 -0.480 6.176 1.00 85.19 196 VAL A CA 1
ATOM 1460 C C . VAL A 1 196 ? -2.716 -0.125 7.647 1.00 85.19 196 VAL A C 1
ATOM 1462 O O . VAL A 1 196 ? -2.033 -0.699 8.495 1.00 85.19 196 VAL A O 1
ATOM 1465 N N . GLN A 1 197 ? -3.594 0.822 7.940 1.00 87.50 197 GLN A N 1
ATOM 1466 C CA . GLN A 1 197 ? -3.877 1.316 9.278 1.00 87.50 197 GLN A CA 1
ATOM 1467 C C . GLN A 1 197 ? -5.356 1.104 9.597 1.00 87.50 197 GLN A C 1
ATOM 1469 O O . GLN A 1 197 ? -6.224 1.501 8.825 1.00 87.50 197 GLN A O 1
ATOM 1474 N N . LEU A 1 198 ? -5.635 0.467 10.728 1.00 87.06 198 LEU A N 1
ATOM 1475 C CA . LEU A 1 198 ? -6.967 0.287 11.286 1.00 87.06 198 LEU A CA 1
ATOM 1476 C C . LEU A 1 198 ? -7.087 1.175 12.524 1.00 87.06 198 LEU A C 1
ATOM 1478 O O . LEU A 1 198 ? -6.416 0.931 13.528 1.00 87.06 198 LEU A O 1
ATOM 1482 N N . ASP A 1 199 ? -7.951 2.182 12.443 1.00 90.06 199 ASP A N 1
ATOM 1483 C CA . ASP A 1 199 ? -8.293 3.052 13.562 1.00 90.06 199 ASP A CA 1
ATOM 1484 C C . ASP A 1 199 ? -9.656 2.638 14.110 1.00 90.06 199 ASP A C 1
ATOM 1486 O O . ASP A 1 199 ? -10.667 2.681 13.409 1.00 90.06 199 ASP A O 1
ATOM 1490 N N . VAL A 1 200 ? -9.690 2.227 15.372 1.00 90.12 200 VAL A N 1
ATOM 1491 C CA . VAL A 1 200 ? -10.903 1.817 16.080 1.00 90.12 200 VAL A CA 1
ATOM 1492 C C . VAL A 1 200 ? -11.164 2.810 17.194 1.00 90.12 200 VAL A C 1
ATOM 1494 O O . VAL A 1 200 ? -10.290 3.078 18.010 1.00 90.12 200 VAL A O 1
ATOM 1497 N N . THR A 1 201 ? -12.374 3.348 17.247 1.00 92.12 201 THR A N 1
ATOM 1498 C CA . THR A 1 201 ? -12.868 4.137 18.376 1.00 92.12 201 THR A CA 1
ATOM 1499 C C . THR A 1 201 ? -13.935 3.330 19.096 1.00 92.12 201 THR A C 1
ATOM 1501 O O . THR A 1 201 ? -14.793 2.714 18.458 1.00 92.12 201 THR A O 1
ATOM 1504 N N . TYR A 1 202 ? -13.886 3.324 20.421 1.00 91.25 202 TYR A N 1
ATOM 1505 C CA . TYR A 1 202 ? -14.846 2.623 21.262 1.00 91.25 202 TYR A CA 1
ATOM 1506 C C . TYR A 1 202 ? -15.253 3.489 22.449 1.00 91.25 202 TYR A C 1
ATOM 1508 O O . TYR A 1 202 ? -14.540 4.402 22.859 1.00 91.25 202 TYR A O 1
ATOM 1516 N N . SER A 1 203 ? -16.445 3.233 22.978 1.00 88.94 203 SER A N 1
ATOM 1517 C CA . SER A 1 203 ? -16.937 3.879 24.188 1.00 88.94 203 SER A CA 1
ATOM 1518 C C . SER A 1 203 ? -16.975 2.858 25.311 1.00 88.94 203 SER A C 1
ATOM 1520 O O . SER A 1 203 ? -17.627 1.818 25.141 1.00 88.94 203 SER A O 1
ATOM 1522 N N . PRO A 1 204 ? -16.381 3.171 26.472 1.00 83.19 204 PRO A N 1
ATOM 1523 C CA . PRO A 1 204 ? -16.515 2.313 27.625 1.00 83.19 204 PRO A CA 1
ATOM 1524 C C . PRO A 1 204 ? -17.958 2.300 28.116 1.00 83.19 204 PRO A C 1
ATOM 1526 O O . PRO A 1 204 ? -18.614 3.347 28.203 1.00 83.19 204 PRO A O 1
ATOM 1529 N N . VAL A 1 205 ? -18.466 1.114 28.441 1.00 80.88 205 VAL A N 1
ATOM 1530 C CA . VAL A 1 205 ? -19.749 0.985 29.138 1.0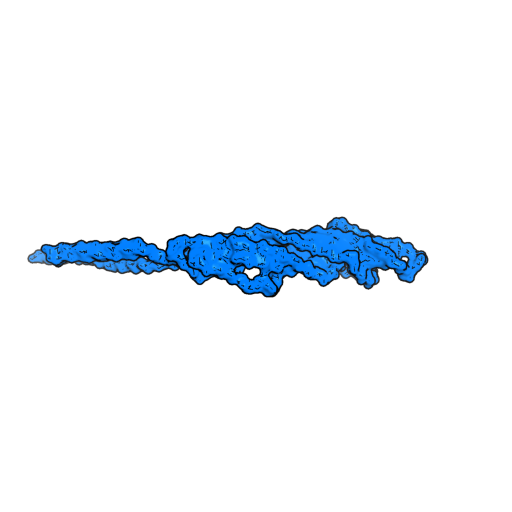0 80.88 205 VAL A CA 1
ATOM 1531 C C . VAL A 1 205 ? -19.467 0.968 30.628 1.00 80.88 205 VAL A C 1
ATOM 1533 O O . VAL A 1 205 ? -18.574 0.244 31.067 1.00 80.88 205 VAL A O 1
ATOM 1536 N N . PRO A 1 206 ? -20.227 1.721 31.443 1.00 75.88 206 PRO A N 1
ATOM 1537 C CA . PRO A 1 206 ? -20.101 1.630 32.886 1.00 75.88 206 PRO A CA 1
ATOM 1538 C C . PRO A 1 206 ? -20.224 0.173 33.331 1.00 75.88 206 PRO A C 1
ATOM 1540 O O . PRO A 1 206 ? -21.264 -0.456 33.119 1.00 75.88 206 PRO A O 1
ATOM 1543 N N . GLU A 1 207 ? -19.164 -0.356 33.945 1.00 77.62 207 GLU A N 1
ATOM 1544 C CA . GLU A 1 207 ? -19.169 -1.738 34.405 1.00 77.62 207 GLU A CA 1
ATOM 1545 C C . GLU A 1 207 ? -20.393 -1.982 35.313 1.00 77.62 207 GLU A C 1
ATOM 1547 O O . GLU A 1 207 ? -20.708 -1.138 36.166 1.00 77.62 207 GLU A O 1
ATOM 1552 N N . PRO A 1 208 ? -21.078 -3.137 35.214 1.00 78.19 208 PRO A N 1
ATOM 1553 C CA . PRO A 1 208 ? -22.222 -3.451 36.075 1.00 78.19 208 PRO A CA 1
ATOM 1554 C C . PRO A 1 208 ? -21.890 -3.346 37.572 1.00 78.19 208 PRO A C 1
ATOM 1556 O O . PRO A 1 208 ? -22.737 -2.971 38.385 1.00 78.19 208 PRO A O 1
ATOM 1559 N N . SER A 1 209 ? -20.632 -3.626 37.924 1.00 81.75 209 SER A N 1
ATOM 1560 C CA . SER A 1 209 ? -20.040 -3.460 39.255 1.00 81.75 209 SER A CA 1
ATOM 1561 C C . SER A 1 209 ? 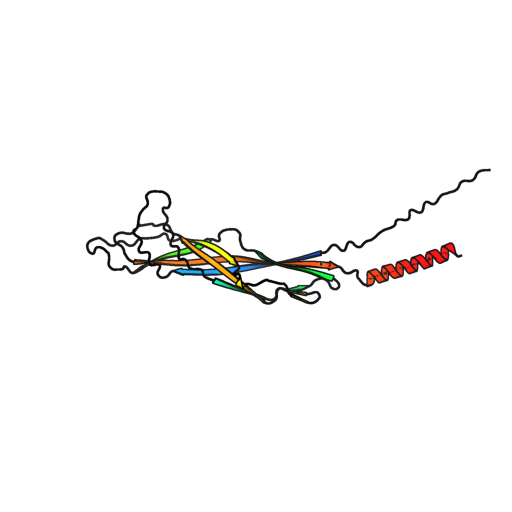-20.116 -2.012 39.751 1.00 81.75 209 SER A C 1
ATOM 1563 O O . SER A 1 209 ? -20.435 -1.788 40.916 1.00 81.75 209 SER A O 1
ATOM 1565 N N . SER A 1 210 ? -19.897 -1.028 38.878 1.00 83.06 210 SER A N 1
ATOM 1566 C CA . SER A 1 210 ? -19.925 0.399 39.205 1.00 83.06 210 SER A CA 1
ATOM 1567 C C . SER A 1 210 ? -21.346 0.879 39.487 1.00 83.06 210 SER A C 1
ATOM 1569 O O . SER A 1 210 ? -21.570 1.620 40.444 1.00 83.06 210 SER A O 1
ATOM 1571 N N . ILE A 1 211 ? -22.331 0.396 38.721 1.00 87.19 211 ILE A N 1
ATOM 1572 C CA . ILE A 1 211 ? -23.753 0.668 38.986 1.00 87.19 211 ILE A CA 1
ATOM 1573 C C . ILE A 1 211 ? -24.190 -0.012 40.286 1.00 87.19 211 ILE A C 1
ATOM 1575 O O . ILE A 1 211 ? -24.881 0.602 41.101 1.00 87.19 211 ILE A O 1
ATOM 1579 N N . ALA A 1 212 ? -23.763 -1.255 40.519 1.00 87.94 212 ALA A N 1
ATOM 1580 C CA . ALA A 1 212 ? -24.051 -1.964 41.760 1.00 87.94 212 ALA A CA 1
ATOM 1581 C C . ALA A 1 212 ? -23.407 -1.273 42.974 1.00 87.94 212 ALA A C 1
ATOM 1583 O O . ALA A 1 212 ? -24.056 -1.115 44.009 1.00 87.94 212 ALA A O 1
ATOM 1584 N N . LEU A 1 213 ? -22.163 -0.806 42.856 1.00 91.38 213 LEU A N 1
ATOM 1585 C CA . LEU A 1 213 ? -21.456 -0.067 43.901 1.00 91.38 213 LEU A CA 1
ATOM 1586 C C . LEU A 1 213 ? -22.119 1.288 44.174 1.00 91.38 213 LEU A C 1
ATOM 1588 O O . LEU A 1 213 ? -22.329 1.649 45.329 1.00 91.38 213 LEU A O 1
ATOM 1592 N N . LEU A 1 214 ? -22.514 2.015 43.127 1.00 92.50 214 LEU A N 1
ATOM 1593 C CA . LEU A 1 214 ? -23.253 3.269 43.260 1.00 92.50 214 LEU A CA 1
ATOM 1594 C C . LEU A 1 214 ? -24.611 3.037 43.936 1.00 92.50 214 LEU A C 1
ATOM 1596 O O . LEU A 1 214 ? -24.963 3.737 44.883 1.00 92.50 214 LEU A O 1
ATOM 1600 N N . GLY A 1 215 ? -25.354 2.022 43.491 1.00 92.19 215 GLY A N 1
ATOM 1601 C CA . GLY A 1 215 ? -26.650 1.655 44.055 1.00 92.19 215 GLY A CA 1
ATOM 1602 C C . GLY A 1 215 ? -26.547 1.247 45.525 1.00 92.19 215 GLY A C 1
ATOM 1603 O O . GLY A 1 215 ? -27.287 1.757 46.366 1.00 92.19 215 GLY A O 1
ATOM 1604 N N . THR A 1 216 ? -25.590 0.384 45.866 1.00 95.00 216 THR A N 1
ATOM 1605 C CA . THR A 1 216 ? -25.346 -0.031 47.257 1.00 95.00 216 THR A CA 1
ATOM 1606 C C . THR A 1 216 ? -24.836 1.120 48.122 1.00 95.00 216 THR A C 1
ATOM 1608 O O . THR A 1 216 ? -25.268 1.250 49.267 1.00 95.00 216 THR A O 1
ATOM 1611 N N . GLY A 1 217 ? -24.007 2.012 47.574 1.00 94.62 217 GLY A N 1
ATOM 1612 C CA . GLY A 1 217 ? -23.565 3.237 48.236 1.00 94.62 217 GLY A CA 1
ATOM 1613 C C . GLY A 1 217 ? -24.725 4.179 48.570 1.00 94.62 217 GLY A C 1
ATOM 1614 O O . GLY A 1 217 ? -24.829 4.648 49.705 1.00 94.62 217 GLY A O 1
ATOM 1615 N N . LEU A 1 218 ? -25.649 4.400 47.628 1.00 96.62 218 LEU A N 1
ATOM 1616 C CA . LEU A 1 218 ? -26.849 5.218 47.843 1.00 96.62 218 LEU A CA 1
ATOM 1617 C C . LEU A 1 218 ? -27.788 4.605 48.887 1.00 96.62 218 LEU A C 1
ATOM 1619 O O . LEU A 1 218 ? -28.273 5.314 49.770 1.00 96.62 218 LEU A O 1
ATOM 1623 N N . VAL A 1 219 ? -28.008 3.288 48.835 1.00 96.56 219 VAL A N 1
ATOM 1624 C CA . VAL A 1 219 ? -28.805 2.571 49.844 1.00 96.56 219 VAL A CA 1
ATOM 1625 C C . VAL A 1 219 ? -28.149 2.665 51.226 1.00 96.56 219 VAL A C 1
ATOM 1627 O O . VAL A 1 219 ? -28.833 2.933 52.216 1.00 96.56 219 VAL A O 1
ATOM 1630 N N . GLY A 1 220 ? -26.824 2.515 51.303 1.00 96.56 220 GLY A N 1
ATOM 1631 C CA . GLY A 1 220 ? -26.057 2.668 52.540 1.00 96.56 220 GLY A CA 1
ATOM 1632 C C . GLY A 1 220 ? -26.166 4.075 53.134 1.00 96.56 220 GLY A C 1
ATOM 1633 O O . GLY A 1 220 ? -26.457 4.226 54.323 1.00 96.56 220 GLY A O 1
ATOM 1634 N N . LEU A 1 221 ? -26.014 5.112 52.305 1.00 96.25 221 LEU A N 1
ATOM 1635 C CA . LEU A 1 221 ? -26.174 6.513 52.709 1.00 96.25 221 LEU A CA 1
ATOM 1636 C C . LEU A 1 221 ? -27.598 6.816 53.189 1.00 96.25 221 LEU A C 1
ATOM 1638 O O . LEU A 1 221 ? -27.769 7.447 54.235 1.00 96.25 221 LEU A O 1
ATOM 1642 N N . ALA A 1 222 ? -28.619 6.334 52.476 1.00 95.81 222 ALA A N 1
ATOM 1643 C CA . ALA A 1 222 ? -30.016 6.494 52.874 1.00 95.81 222 ALA A CA 1
ATOM 1644 C C . ALA A 1 222 ? -30.303 5.816 54.225 1.00 95.81 222 ALA A C 1
ATOM 1646 O O . ALA A 1 222 ? -30.947 6.406 55.098 1.00 95.81 222 ALA A O 1
ATOM 1647 N N . GLY A 1 223 ? -29.774 4.606 54.437 1.00 95.88 223 GLY A N 1
ATOM 1648 C CA . GLY A 1 223 ? -29.866 3.897 55.714 1.00 95.88 223 GLY A CA 1
ATOM 1649 C C . GLY A 1 223 ? -29.196 4.657 56.863 1.00 95.88 223 GLY A C 1
ATOM 1650 O O . GLY A 1 223 ? -29.772 4.782 57.947 1.00 95.88 223 GLY A O 1
ATOM 1651 N N . PHE A 1 224 ? -28.013 5.226 56.621 1.00 96.44 224 PHE A N 1
ATOM 1652 C CA . PHE A 1 224 ? -27.287 6.021 57.611 1.00 96.44 224 PHE A CA 1
ATOM 1653 C C . PHE A 1 224 ? -28.023 7.320 57.974 1.00 96.44 224 PHE A C 1
ATOM 1655 O O . PHE A 1 224 ? -28.191 7.627 59.157 1.00 96.44 224 PHE A O 1
ATOM 1662 N N . ALA A 1 225 ? -28.520 8.057 56.976 1.00 95.75 225 ALA A N 1
ATOM 1663 C CA . ALA A 1 225 ? -29.300 9.273 57.191 1.00 95.75 225 ALA A CA 1
ATOM 1664 C C . ALA A 1 225 ? -30.572 8.983 58.001 1.00 95.75 225 ALA A C 1
ATOM 1666 O O . ALA A 1 225 ? -30.847 9.669 58.986 1.00 95.75 225 ALA A O 1
ATOM 1667 N N . ARG A 1 226 ? -31.301 7.912 57.658 1.00 96.19 226 ARG A N 1
ATOM 1668 C CA . ARG A 1 226 ? -32.501 7.489 58.393 1.00 96.19 226 ARG A CA 1
ATOM 1669 C C . ARG A 1 226 ? -32.212 7.273 59.879 1.00 96.19 226 ARG A C 1
ATOM 1671 O O . ARG A 1 226 ? -32.968 7.756 60.715 1.00 96.19 226 ARG A O 1
ATOM 1678 N N . ARG A 1 227 ? -31.112 6.588 60.212 1.00 95.50 227 ARG A N 1
ATOM 1679 C CA . ARG A 1 227 ? -30.725 6.326 61.608 1.00 95.50 227 ARG A CA 1
ATOM 1680 C C . ARG A 1 227 ? -30.352 7.600 62.367 1.00 95.50 227 ARG A C 1
ATOM 1682 O O . ARG A 1 227 ? -30.607 7.675 63.558 1.00 95.50 227 ARG A O 1
ATOM 1689 N N . LYS A 1 228 ? -29.744 8.582 61.698 1.00 94.56 228 LYS A N 1
ATOM 1690 C CA . LYS A 1 228 ? -29.292 9.826 62.338 1.00 94.56 228 LYS A CA 1
ATOM 1691 C C . LYS A 1 228 ? -30.418 10.839 62.576 1.00 94.56 228 LYS A C 1
ATOM 1693 O O . LYS A 1 228 ? -30.312 11.627 63.505 1.00 94.56 228 LYS A O 1
ATOM 1698 N N . PHE A 1 229 ? -31.446 10.857 61.726 1.00 94.56 229 PHE A N 1
ATOM 1699 C CA . PHE A 1 229 ? -32.514 11.864 61.789 1.00 94.56 229 PHE A CA 1
ATOM 1700 C C . PHE A 1 229 ? -33.833 11.361 62.399 1.00 94.56 229 PHE A C 1
ATOM 1702 O O . PHE A 1 229 ? -34.679 12.187 62.729 1.00 94.56 229 PHE A O 1
ATOM 1709 N N . LEU A 1 230 ? -34.036 10.043 62.534 1.00 90.50 230 LEU A N 1
ATOM 1710 C CA . LEU A 1 230 ? -35.273 9.450 63.080 1.00 90.50 230 LEU A CA 1
ATOM 1711 C C . LEU A 1 230 ? -35.079 8.670 64.394 1.00 90.50 230 LEU A C 1
ATOM 1713 O O . LEU A 1 230 ? -36.018 8.026 64.857 1.00 90.50 230 LEU A O 1
ATOM 1717 N N . SER A 1 231 ? -33.882 8.680 64.979 1.00 70.44 231 SER A N 1
ATOM 1718 C CA . SER A 1 231 ? -33.611 8.207 66.349 1.00 70.44 231 SER A CA 1
ATOM 1719 C C . SER A 1 231 ? -33.111 9.366 67.189 1.00 70.44 231 SER A C 1
ATOM 1721 O O . SER A 1 231 ? -33.437 9.367 68.392 1.00 70.44 231 SER A O 1
#

Radius of gyration: 35.64 Å; Cα contacts (8 Å, |Δi|>4): 452; chains: 1; bounding box: 63×48×125 Å

Organism: NCBI:txid3035702

Solvent-accessible surface area (backbone atoms only — not comparable to full-atom values): 13773 Å² total; per-residue (Å²): 136,83,89,83,85,82,83,78,80,75,76,80,74,80,76,78,76,67,79,76,62,63,65,48,73,50,76,48,76,52,75,51,67,50,72,49,66,49,73,38,84,67,42,78,59,87,63,80,85,71,79,68,89,75,92,68,92,47,63,67,52,70,58,95,51,69,49,74,38,74,50,79,49,69,66,54,69,48,73,55,65,90,71,36,43,72,74,47,65,48,65,46,78,47,65,69,92,59,77,47,75,25,54,20,42,70,43,81,44,67,78,45,84,41,98,51,90,87,57,74,67,34,73,56,39,62,51,86,70,18,46,22,48,42,52,79,43,75,40,80,85,44,56,88,71,68,56,47,76,59,80,45,36,42,23,56,46,79,38,60,45,39,33,42,33,44,48,37,46,32,38,46,64,75,38,88,43,37,65,62,37,46,27,50,18,34,40,34,42,34,73,48,58,36,31,47,32,42,4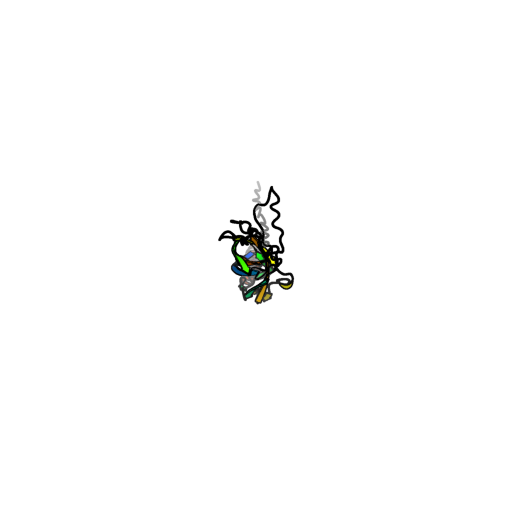2,37,32,30,37,65,49,85,51,71,65,55,55,51,49,51,51,51,48,52,53,51,51,52,54,52,50,49,58,71,75,76,108

Sequence (231 aa):
MRLTAGLITAAAMVLTLTPLAQADSIQLSVSSSFTASFDSPNDNFWGEYSTVKGLFDRPSLGPGYYPRASTTFSNISVFVPSGDFVTSATIHILLPTTTVHGTGVVVVKQALPPPDWNAPQIAPTFGINGWSDVHVDLDEESGILLPIINGDEVSTGNLNLYFDVMGFISDTVNTPGVNWDGYIGGSGSIVSPYTVQLDVTYSPVPEPSSIALLGTGLVGLAGFARRKFLS

InterPro domains:
  IPR013424 PEP-CTERM protein-sorting domain [PF07589] (204-227)
  IPR013424 PEP-CTERM protein-sorting domain [TIGR02595] (205-228)